Protein 3UV0 (pdb70)

Radius of gyration: 16.41 Å; Cα contacts (8 Å, |Δi|>4): 534; chains: 2; bounding box: 37×40×46 Å

GO terms:
  GO:0000775 chromosome, centromeric region (C, IDA)
  GO:0000791 euchromatin (C, IDA)
  GO:0003713 transcription coactivator activity (F, IGI)
  GO:1902275 regulation of chromatin organization (P, IMP)
  GO:0090052 regulation of pericentric heterochromatin formation (P, IMP)
  GO:0006302 double-strand break repair (P, IMP)

Secondary structure (DSSP, 8-state):
-EEEEETTSPPEE--TT--EEEESSTTSTEE---TTS-TT-EEEEEEETTEEEEEESSS-EEETTEEESEEEE-GGG-BTTEEEEEETTEEEEEEE-/---EEEEETTS--EEPPTT--EEEESSTTSSEE---TTS-TT-EEEEEEETTEEEEEESSS-EEETTEEESEEEE-GGG-BTTEEEEEETTEEEEEEE-

Foldseek 3Di:
DKWKFFPPDDIRDADAPDKFFDFCAPPGNHHDVDPQTHRRFWIWHAPDPQKIKIAGDPWWKAKQNHTDHIDIDGQVNADVQKIWMATRNTIMMMGTD/DLWKWKFFPPDPIHTADAPDKFFDFCAPPTNHHDPDPQTHRRFWIWHAPDRQKIKIAGDPWWKAKVHHTDHIDIDGPVQDDVQWIWMQTRNGTMIMGTD

Sequence (196 aa):
DVSLFFGGLPAILLKADTIYRIGRQKGLEISIADESMELAHATACCILRRGVVRLAALVGKIFVNDQEETVVDIGMENAVAGKVKLRFGNVEARLEFGMADVSLFFGGLPAILLKADTIYRIGRQKGLEISIADESMELAHATACCILRRGVVRLAALVGKIFVNDQEETVVDIGMENAVAGKVKLRFGNVEARLEFG

Structure (mmCIF, N/CA/C/O backbone):
data_3UV0
#
_entry.id   3UV0
#
_cell.length_a   99.860
_cell.length_b   99.860
_cell.length_c   38.310
_cell.angle_alpha   90.000
_cell.angle_beta   90.000
_cell.angle_gamma   120.000
#
_symmetry.space_group_name_H-M   'P 65'
#
loop_
_entity.id
_entity.type
_entity.pdbx_description
1 polymer 'Mutator 2, isoform B'
2 water water
#
loop_
_atom_site.group_PDB
_atom_site.id
_atom_site.type_symbol
_atom_site.label_atom_id
_atom_site.label_alt_id
_atom_site.label_comp_id
_atom_site.label_asym_id
_atom_site.label_entity_id
_atom_site.label_seq_id
_atom_site.pdbx_PDB_ins_code
_atom_site.Cartn_x
_atom_site.Cartn_y
_atom_site.Cartn_z
_atom_site.occupancy
_atom_site.B_iso_or_equiv
_atom_site.auth_seq_id
_atom_site.auth_comp_id
_atom_site.auth_asym_id
_atom_site.auth_atom_id
_atom_site.pdbx_PDB_model_num
ATOM 1 N N . ASP A 1 4 ? 10.725 59.251 29.496 1.00 28.46 3 ASP A N 1
ATOM 2 C CA . ASP A 1 4 ? 9.836 58.859 28.364 1.00 27.79 3 ASP A CA 1
ATOM 3 C C . ASP A 1 4 ? 10.280 57.678 27.482 1.00 26.36 3 ASP A C 1
ATOM 4 O O . ASP A 1 4 ? 9.519 56.721 27.335 1.00 26.04 3 ASP A O 1
ATOM 9 N N . VAL A 1 5 ? 11.455 57.769 26.848 1.00 23.74 4 VAL A N 1
ATOM 10 C CA . VAL A 1 5 ? 11.955 56.657 26.013 1.00 21.18 4 VAL A CA 1
ATOM 11 C C . VAL A 1 5 ? 13.385 56.287 26.496 1.00 20.06 4 VAL A C 1
ATOM 12 O O . VAL A 1 5 ? 14.266 57.154 26.562 1.00 17.62 4 VAL A O 1
ATOM 16 N N . SER A 1 6 ? 13.584 55.028 26.879 1.00 17.05 5 SER A N 1
ATOM 17 C CA . SER A 1 6 ? 14.859 54.593 27.438 1.00 16.38 5 SER A CA 1
ATOM 18 C C . SER A 1 6 ? 15.434 53.502 26.564 1.00 15.21 5 SER A C 1
ATOM 19 O O . SER A 1 6 ? 14.672 52.715 26.005 1.00 14.73 5 SER A O 1
ATOM 22 N N . LEU A 1 7 ? 16.764 53.472 26.434 1.00 13.54 6 LEU A N 1
ATOM 23 C CA . LEU A 1 7 ? 17.432 52.450 25.625 1.00 13.60 6 LEU A CA 1
ATOM 24 C C . LEU A 1 7 ? 18.419 51.697 26.514 1.00 13.21 6 LEU A C 1
ATOM 25 O O . LEU A 1 7 ? 19.267 52.319 27.165 1.00 13.96 6 LEU A O 1
ATOM 30 N N . PHE A 1 8 ? 18.317 50.367 26.526 1.00 12.28 7 PHE A N 1
ATOM 31 C CA . PHE A 1 8 ? 19.116 49.511 27.420 1.00 12.51 7 PHE A CA 1
ATOM 32 C C . PHE A 1 8 ? 20.020 48.605 26.616 1.00 12.54 7 PHE A C 1
ATOM 33 O O . PHE A 1 8 ? 19.537 47.783 25.827 1.00 12.79 7 PHE A O 1
ATOM 41 N N . PHE A 1 9 ? 21.325 48.780 26.785 1.00 11.77 8 PHE A N 1
ATOM 42 C CA . PHE A 1 9 ? 22.315 47.820 26.293 1.00 11.68 8 PHE A CA 1
ATOM 43 C C . PHE A 1 9 ? 22.879 47.090 27.493 1.00 12.39 8 PHE A C 1
ATOM 44 O O . PHE A 1 9 ? 23.014 47.679 28.578 1.00 12.75 8 PHE A O 1
ATOM 52 N N . GLY A 1 10 ? 23.223 45.816 27.321 1.00 13.41 9 GLY A N 1
ATOM 53 C CA . GLY A 1 10 ? 23.829 45.063 28.430 1.00 13.72 9 GLY A CA 1
ATOM 54 C C . GLY A 1 10 ? 25.088 45.716 28.951 1.00 13.37 9 GLY A C 1
ATOM 55 O O . GLY A 1 10 ? 25.966 46.132 28.173 1.00 13.47 9 GLY A O 1
ATOM 56 N N . GLY A 1 11 ? 25.187 45.831 30.271 1.00 13.19 10 GLY A N 1
ATOM 57 C CA . GLY A 1 11 ? 26.403 46.404 30.853 1.00 12.68 10 GLY A CA 1
ATOM 58 C C . GLY A 1 11 ? 26.448 47.931 30.961 1.00 13.18 10 GLY A C 1
ATOM 59 O O . GLY A 1 11 ? 27.440 48.474 31.463 1.00 13.14 10 GLY A O 1
ATOM 60 N N . LEU A 1 12 ? 25.427 48.629 30.443 1.00 12.12 11 LEU A N 1
ATOM 61 C CA . LEU A 1 12 ? 25.337 50.093 30.576 1.00 13.24 11 LEU A CA 1
ATOM 62 C C . LEU A 1 12 ? 24.155 50.521 31.441 1.00 13.45 11 LEU A C 1
ATOM 63 O O . LEU A 1 12 ? 23.142 49.815 31.518 1.00 14.46 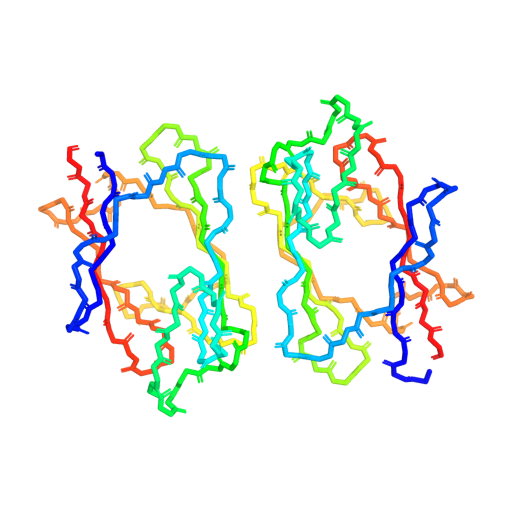11 LEU A O 1
ATOM 68 N N . PRO A 1 13 ? 24.239 51.735 32.026 1.00 13.95 12 PRO A N 1
ATOM 69 C CA . PRO A 1 13 ? 23.054 52.353 32.597 1.00 13.96 12 PRO A CA 1
ATOM 70 C C . PRO A 1 13 ? 22.049 52.554 31.472 1.00 13.22 12 PRO A C 1
ATOM 71 O O . PRO A 1 13 ? 22.454 52.616 30.297 1.00 11.58 12 PRO A O 1
ATOM 75 N N . ALA A 1 14 ? 20.770 52.621 31.819 1.00 13.41 13 ALA A N 1
ATOM 76 C CA . ALA A 1 14 ? 19.726 52.989 30.851 1.00 14.39 13 ALA A CA 1
ATOM 77 C C . ALA A 1 14 ? 20.083 54.333 30.209 1.00 14.04 13 ALA A C 1
ATOM 78 O O . ALA A 1 14 ? 20.532 55.268 30.893 1.00 13.84 13 ALA A O 1
ATOM 80 N N . ILE A 1 15 ? 19.857 54.441 28.908 1.00 14.42 14 ILE A N 1
ATOM 81 C CA . ILE A 1 15 ? 20.058 55.723 28.227 1.00 14.77 14 ILE A CA 1
ATOM 82 C C . ILE A 1 15 ? 18.696 56.414 28.117 1.00 14.70 14 ILE A C 1
ATOM 83 O O . ILE A 1 15 ? 17.760 55.901 27.499 1.00 14.63 14 ILE A O 1
ATOM 88 N N . LEU A 1 16 ? 18.577 57.574 28.752 1.00 15.32 15 LEU A N 1
ATOM 89 C CA . LEU A 1 16 ? 17.329 58.338 28.752 1.00 15.48 15 LEU A CA 1
ATOM 90 C C . LEU A 1 16 ? 17.341 59.238 27.511 1.00 15.74 15 LEU A C 1
ATOM 91 O O . LEU A 1 16 ? 18.017 60.260 27.510 1.00 16.08 15 LEU A O 1
ATOM 96 N N . LEU A 1 17 ? 16.653 58.851 26.434 1.00 14.89 16 LEU A N 1
ATOM 97 C CA . LEU A 1 17 ? 16.828 59.536 25.143 1.00 14.93 16 LEU A CA 1
ATOM 98 C C . LEU A 1 17 ? 16.278 60.954 25.227 1.00 15.67 16 LEU A C 1
ATOM 99 O O . LEU A 1 17 ? 15.146 61.142 25.659 1.00 14.57 16 LEU A O 1
ATOM 104 N N . LYS A 1 18 ? 17.065 61.946 24.831 1.00 15.29 17 LYS A N 1
ATOM 105 C CA . LYS A 1 18 ? 16.532 63.316 24.881 1.00 16.04 17 LYS A CA 1
ATOM 106 C C . LYS A 1 18 ? 16.221 63.841 23.485 1.00 15.04 17 LYS A C 1
ATOM 107 O O . LYS A 1 18 ? 16.767 63.348 22.480 1.00 13.78 17 LYS A O 1
ATOM 113 N N . ALA A 1 19 ? 15.343 64.851 23.435 1.00 14.33 18 ALA A N 1
ATOM 114 C CA . ALA A 1 19 ? 14.964 65.491 22.196 1.00 14.42 18 ALA A CA 1
ATOM 115 C C . ALA A 1 19 ? 16.153 66.229 21.555 1.00 14.76 18 ALA A C 1
ATOM 116 O O . ALA A 1 19 ? 17.116 66.631 22.252 1.00 13.21 18 ALA A O 1
ATOM 118 N N . ASP A 1 20 ? 16.058 66.383 20.227 1.00 14.47 19 ASP A N 1
ATOM 119 C CA . ASP A 1 20 ? 16.916 67.254 19.425 1.00 14.78 19 ASP A CA 1
ATOM 120 C C . ASP A 1 20 ? 18.388 66.855 19.471 1.00 13.94 19 ASP A C 1
ATOM 121 O O . ASP A 1 20 ? 19.297 67.706 19.375 1.00 13.72 19 ASP A O 1
ATOM 126 N N . THR A 1 21 ? 18.614 65.548 19.577 1.00 12.68 20 THR A N 1
ATOM 127 C CA . THR A 1 21 ? 19.946 64.992 19.799 1.00 11.86 20 THR A CA 1
ATOM 128 C C . THR A 1 21 ? 20.115 63.794 18.892 1.00 11.59 20 THR A C 1
ATOM 129 O O . THR A 1 21 ? 19.294 62.889 18.895 1.00 11.92 20 THR A O 1
ATOM 133 N N . ILE A 1 22 ? 21.203 63.770 18.155 1.00 11.20 21 I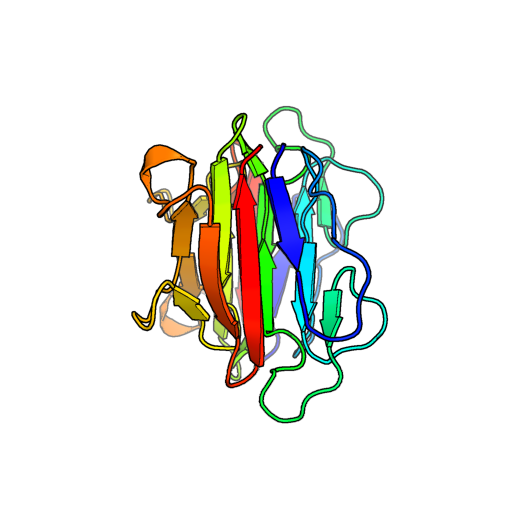LE A N 1
ATOM 134 C CA . ILE A 1 22 ? 21.481 62.627 17.310 1.00 11.36 21 ILE A CA 1
ATOM 135 C C . ILE A 1 22 ? 22.357 61.659 18.089 1.00 12.18 21 ILE A C 1
ATOM 136 O O . ILE A 1 22 ? 23.483 62.012 18.472 1.00 12.19 21 ILE A O 1
ATOM 141 N N . TYR A 1 23 ? 21.849 60.451 18.309 1.00 11.96 22 TYR A N 1
ATOM 142 C CA . TYR A 1 23 ? 22.609 59.406 19.031 1.00 13.51 22 TYR A CA 1
ATOM 143 C C . TYR A 1 23 ? 23.417 58.582 18.038 1.00 13.64 22 TYR A C 1
ATOM 144 O O . TYR A 1 23 ? 22.850 57.925 17.173 1.00 14.81 22 TYR A O 1
ATOM 153 N N . ARG A 1 24 ? 24.740 58.658 18.127 1.00 13.25 23 ARG A N 1
ATOM 154 C CA . ARG A 1 24 ? 25.581 57.839 17.261 1.00 12.04 23 ARG A CA 1
ATOM 155 C C . ARG A 1 24 ? 25.856 56.514 17.932 1.00 11.10 23 ARG A C 1
ATOM 156 O O . ARG A 1 24 ? 26.241 56.468 19.118 1.00 10.01 23 ARG A O 1
ATOM 164 N N . ILE A 1 25 ? 25.705 55.426 17.169 1.00 10.71 24 ILE A N 1
ATOM 165 C CA . ILE A 1 25 ? 25.816 54.088 17.728 1.00 9.68 24 ILE A CA 1
ATOM 166 C C . ILE A 1 25 ? 26.857 53.313 16.926 1.00 9.47 24 ILE A C 1
ATOM 167 O O . ILE A 1 25 ? 26.765 53.227 15.715 1.00 9.01 24 ILE A O 1
ATOM 172 N N . GLY A 1 26 ? 27.855 52.757 17.591 1.00 9.05 25 GLY A N 1
ATOM 173 C CA . GLY A 1 26 ? 28.894 52.010 16.858 1.00 9.78 25 GLY A CA 1
ATOM 174 C C . GLY A 1 26 ? 29.997 51.548 17.797 1.00 11.26 25 GLY A C 1
ATOM 175 O O . GLY A 1 26 ? 29.964 51.829 19.009 1.00 10.33 25 GLY A O 1
ATOM 176 N N . ARG A 1 27 ? 30.974 50.856 17.220 1.00 11.73 26 ARG A N 1
ATOM 177 C CA . ARG A 1 27 ? 32.123 50.326 17.963 1.00 13.55 26 ARG A CA 1
ATOM 178 C C . ARG A 1 27 ? 33.217 51.393 18.119 1.00 13.88 26 ARG A C 1
ATOM 179 O O . ARG A 1 27 ? 34.093 51.258 18.974 1.00 12.84 26 ARG A O 1
ATOM 187 N N . GLN A 1 28 ? 33.149 52.461 17.305 1.00 14.85 27 GLN A N 1
ATOM 188 C CA . GLN A 1 28 ? 34.055 53.616 17.444 1.00 16.13 27 GLN A CA 1
ATOM 189 C C . GLN A 1 28 ? 33.961 54.261 18.847 1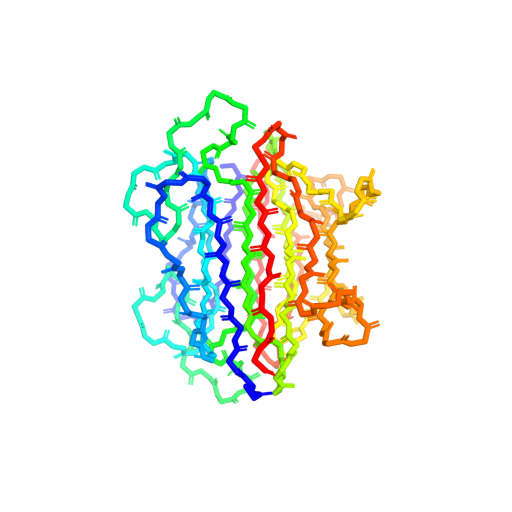.00 17.06 27 GLN A C 1
ATOM 190 O O . GLN A 1 28 ? 32.866 54.500 19.346 1.00 15.91 27 GLN A O 1
ATOM 196 N N . LYS A 1 29 ? 35.111 54.511 19.490 1.00 17.34 28 LYS A N 1
ATOM 197 C CA . LYS A 1 29 ? 35.101 55.253 20.760 1.00 18.40 28 LYS A CA 1
ATOM 198 C C . LYS A 1 29 ? 34.678 56.711 20.602 1.00 17.19 28 LYS A C 1
ATOM 199 O O . LYS A 1 29 ? 34.871 57.320 19.548 1.00 17.53 28 LYS A O 1
ATOM 205 N N . GLY A 1 30 ? 34.067 57.240 21.650 1.00 16.89 29 GLY A N 1
ATOM 206 C CA . GLY A 1 30 ? 33.727 58.656 21.723 1.00 16.62 29 GLY A CA 1
ATOM 207 C C . GLY A 1 30 ? 32.313 58.967 21.241 1.00 16.85 29 GLY A C 1
ATOM 208 O O . GLY A 1 30 ? 31.934 60.132 21.165 1.00 16.71 29 GLY A O 1
ATOM 209 N N . LEU A 1 31 ? 31.535 57.940 20.891 1.00 15.46 30 LEU A N 1
ATOM 210 C CA . LEU A 1 31 ? 30.153 58.149 20.440 1.00 15.16 30 LEU A CA 1
ATOM 211 C C . LEU A 1 31 ? 29.258 58.159 21.657 1.00 15.01 30 LEU A C 1
ATOM 212 O O . LEU A 1 31 ? 29.686 57.727 22.729 1.00 15.66 30 LEU A O 1
ATOM 217 N N . GLU A 1 32 ? 28.021 58.620 21.515 1.00 14.61 31 GLU A N 1
ATOM 218 C CA . GLU A 1 32 ? 27.080 58.567 22.655 1.00 14.83 31 GLU A CA 1
ATOM 219 C C . GLU A 1 32 ? 26.921 57.112 23.074 1.00 14.36 31 GLU A C 1
ATOM 220 O O . GLU A 1 32 ? 26.926 56.798 24.255 1.00 14.54 31 GLU A O 1
ATOM 226 N N . ILE A 1 33 ? 26.805 56.212 22.093 1.00 13.04 32 ILE A N 1
ATOM 227 C CA . ILE A 1 33 ? 26.592 54.800 22.390 1.00 12.51 32 ILE A CA 1
ATOM 228 C C . ILE A 1 33 ? 27.716 53.980 21.732 1.00 12.91 32 ILE A C 1
ATOM 229 O O . ILE A 1 33 ? 27.599 53.529 20.580 1.00 11.43 32 ILE A O 1
ATOM 234 N N . SER A 1 34 ? 28.831 53.852 22.441 1.00 14.09 33 SER A N 1
ATOM 235 C CA . SER A 1 34 ? 29.968 53.121 21.917 1.00 15.08 33 SER A CA 1
ATOM 236 C C . SER A 1 34 ? 29.901 51.759 22.565 1.00 15.56 33 SER A C 1
ATOM 237 O O . SER A 1 34 ? 29.956 51.642 23.802 1.00 16.56 33 SER A O 1
ATOM 240 N N . ILE A 1 35 ? 29.752 50.747 21.731 1.00 15.43 34 ILE A N 1
ATOM 241 C CA . ILE A 1 35 ? 29.637 49.358 22.165 1.00 15.40 34 ILE A CA 1
ATOM 242 C C . ILE A 1 35 ? 30.841 48.579 21.629 1.00 16.52 34 ILE A C 1
ATOM 243 O O . ILE A 1 35 ? 31.049 48.512 20.397 1.00 15.85 34 ILE A O 1
ATOM 248 N N . ALA A 1 36 ? 31.613 47.946 22.520 1.00 17.15 35 ALA A N 1
ATOM 249 C CA . ALA A 1 36 ? 32.883 47.299 22.088 1.00 18.93 35 ALA A CA 1
ATOM 250 C C . ALA A 1 36 ? 32.777 45.967 21.299 1.00 20.06 35 ALA A C 1
ATOM 251 O O . ALA A 1 36 ? 33.779 45.434 20.788 1.00 22.36 35 ALA A O 1
ATOM 253 N N . ASP A 1 37 ? 31.580 45.444 21.154 1.00 19.82 36 ASP A N 1
ATOM 254 C CA . ASP A 1 37 ? 31.361 44.142 20.529 1.00 19.45 36 ASP A CA 1
ATOM 255 C C . ASP A 1 37 ? 31.833 44.046 19.065 1.00 18.80 36 ASP A C 1
ATOM 256 O O . ASP A 1 37 ? 31.604 44.955 18.263 1.00 17.77 36 ASP A O 1
ATOM 261 N N . GLU A 1 38 ? 32.458 42.923 18.709 1.00 18.69 37 GLU A N 1
ATOM 262 C CA . GLU A 1 38 ? 33.009 42.768 17.372 1.00 19.05 37 GLU A CA 1
ATOM 263 C C . GLU A 1 38 ? 31.951 42.661 16.270 1.00 18.06 37 GLU A C 1
ATOM 264 O O . GLU A 1 38 ? 32.271 42.871 15.106 1.00 17.27 37 GLU A O 1
ATOM 270 N N . SER A 1 39 ? 30.705 42.351 16.622 1.00 16.32 38 SER A N 1
ATOM 271 C CA . SER A 1 39 ? 29.635 42.287 15.605 1.00 16.23 38 SER A CA 1
ATOM 272 C C . SER A 1 39 ? 29.039 43.666 15.288 1.00 16.15 38 SER A C 1
ATOM 273 O O . SER A 1 39 ? 28.085 43.775 14.521 1.00 16.32 38 SER A O 1
ATOM 276 N N . MET A 1 40 ? 29.546 44.705 15.924 1.00 15.51 39 MET A N 1
ATOM 277 C CA . MET A 1 40 ? 29.027 46.044 15.661 1.00 16.08 39 MET A CA 1
ATOM 278 C C . MET A 1 40 ? 30.002 46.807 14.795 1.00 15.30 39 MET A C 1
ATOM 279 O O . MET A 1 40 ? 31.208 46.697 15.003 1.00 16.12 39 MET A O 1
ATOM 284 N N . GLU A 1 41 ? 29.493 47.518 13.788 1.00 13.50 40 GLU A N 1
ATOM 285 C CA . GLU A 1 41 ? 30.338 48.314 12.900 1.00 12.29 40 GLU A CA 1
ATOM 286 C C . GLU A 1 41 ? 30.838 49.577 13.612 1.00 11.91 40 GLU A C 1
ATOM 287 O O . GLU A 1 41 ? 30.219 50.062 14.540 1.00 10.09 40 GLU A O 1
ATOM 293 N N . LEU A 1 42 ? 31.969 50.101 13.166 1.00 11.98 41 LEU A N 1
ATOM 294 C CA . LEU A 1 42 ? 32.477 51.376 13.708 1.00 11.53 41 LEU A CA 1
ATOM 295 C C . LEU A 1 42 ? 31.425 52.490 13.649 1.00 11.08 41 LEU A C 1
ATOM 296 O O . LEU A 1 42 ? 31.213 53.206 14.636 1.00 11.90 41 LEU A O 1
ATOM 301 N N . ALA A 1 43 ? 30.791 52.636 12.489 1.00 10.15 42 ALA A N 1
ATOM 302 C CA . ALA A 1 43 ? 29.643 53.548 12.313 1.00 9.79 42 ALA A CA 1
ATOM 303 C C . ALA A 1 43 ? 28.383 52.749 11.998 1.00 10.05 42 ALA A C 1
ATOM 304 O O . ALA A 1 43 ? 27.980 52.618 10.844 1.00 10.41 42 ALA A O 1
ATOM 306 N N . HIS A 1 44 ? 27.717 52.26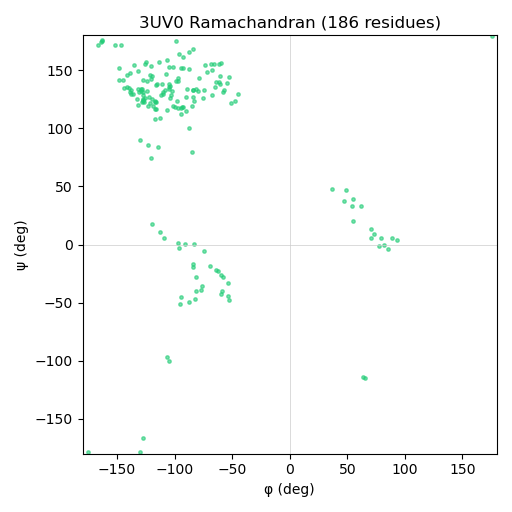1 13.034 1.00 8.97 43 HIS A N 1
ATOM 307 C CA . HIS A 1 44 ? 26.714 51.231 12.825 1.00 8.48 43 HIS A CA 1
ATOM 308 C C . HIS A 1 44 ? 25.342 51.828 12.523 1.00 7.53 43 HIS A C 1
ATOM 309 O O . HIS A 1 44 ? 24.681 51.439 11.561 1.00 7.24 43 HIS A O 1
ATOM 316 N N . ALA A 1 45 ? 24.927 52.771 13.346 1.00 8.55 44 ALA A N 1
ATOM 317 C CA . ALA A 1 45 ? 23.568 53.287 13.260 1.00 8.52 44 ALA A CA 1
ATOM 318 C C . ALA A 1 45 ? 23.412 54.617 13.987 1.00 9.92 44 ALA A C 1
ATOM 319 O O . ALA A 1 45 ? 24.323 55.100 14.664 1.00 9.35 44 ALA A O 1
ATOM 321 N N . THR A 1 46 ? 22.225 55.202 13.858 1.00 10.65 45 THR A N 1
ATOM 322 C CA . THR A 1 46 ? 21.915 56.472 14.517 1.00 12.95 45 THR A CA 1
ATOM 323 C C . THR A 1 46 ? 20.481 56.429 15.021 1.00 13.40 45 THR A C 1
ATOM 324 O O . THR A 1 46 ? 19.638 55.739 14.435 1.00 12.41 45 THR A O 1
ATOM 328 N N . ALA A 1 47 ? 20.218 57.071 16.162 1.00 13.41 46 ALA A N 1
ATOM 329 C CA . ALA A 1 47 ? 18.848 57.146 16.691 1.00 13.54 46 ALA A CA 1
ATOM 330 C C . ALA A 1 47 ? 18.533 58.609 17.035 1.00 13.81 46 ALA A C 1
ATOM 331 O O . ALA A 1 47 ? 19.442 59.406 17.329 1.00 14.72 46 ALA A O 1
ATOM 333 N N A CYS A 1 48 ? 17.240 58.912 17.053 0.50 13.45 47 CYS A N 1
ATOM 334 N N B CYS A 1 48 ? 17.258 58.993 16.966 0.50 12.88 47 CYS A N 1
ATOM 335 C CA A CYS A 1 48 ? 16.789 60.241 17.321 0.50 13.37 47 CYS A CA 1
ATOM 336 C CA B CYS A 1 48 ? 16.857 60.326 17.403 0.50 12.42 47 CYS A CA 1
ATOM 337 C C A CYS A 1 48 ? 15.389 60.165 17.885 0.50 12.72 47 CYS A C 1
ATOM 338 C C B CYS A 1 48 ? 15.381 60.324 17.687 0.50 12.03 47 CYS A C 1
ATOM 339 O O A CYS A 1 48 ? 14.703 59.175 17.692 0.50 12.72 47 CYS A O 1
ATOM 340 O O B CYS A 1 48 ? 14.625 59.584 17.051 0.50 11.39 47 CYS A O 1
ATOM 345 N N . ILE A 1 49 ? 14.973 61.205 18.595 1.00 12.42 48 ILE A N 1
ATOM 346 C CA . ILE A 1 49 ? 13.564 61.378 18.912 1.00 12.85 48 ILE A CA 1
ATOM 347 C C . ILE A 1 49 ? 12.993 62.170 17.734 1.00 14.46 48 ILE A C 1
ATOM 348 O O . ILE A 1 49 ? 13.421 63.308 17.468 1.00 14.62 48 ILE A O 1
ATOM 353 N N . LEU A 1 50 ? 12.057 61.568 17.010 1.00 14.25 49 LEU A N 1
ATOM 354 C CA . LEU A 1 50 ? 11.483 62.190 15.789 1.00 17.18 49 LEU A CA 1
ATOM 355 C C . LEU A 1 50 ? 10.470 63.272 16.170 1.00 18.23 49 LEU A C 1
ATOM 356 O O . LEU A 1 50 ? 10.395 64.330 15.534 1.00 19.47 49 LEU A O 1
ATOM 361 N N . ARG A 1 51 ? 9.697 62.970 17.216 1.00 19.58 50 ARG A N 1
ATOM 362 C CA . ARG A 1 51 ? 8.664 63.833 17.814 1.00 20.53 50 ARG A CA 1
ATOM 363 C C . ARG A 1 51 ? 8.309 63.201 19.164 1.00 20.87 50 ARG A C 1
ATOM 364 O O . ARG A 1 51 ? 8.758 62.091 19.475 1.00 19.75 50 ARG A O 1
ATOM 372 N N . ARG A 1 52 ? 7.514 63.880 19.982 1.00 20.98 51 ARG A N 1
ATOM 373 C CA . ARG A 1 52 ? 7.219 63.373 21.317 1.00 21.52 51 ARG A CA 1
ATOM 374 C C . ARG A 1 52 ? 6.823 61.884 21.337 1.00 20.69 51 ARG A C 1
ATOM 375 O O . ARG A 1 52 ? 5.898 61.469 20.641 1.00 21.08 51 ARG A O 1
ATOM 383 N N . GLY A 1 53 ? 7.566 61.099 22.112 1.00 19.85 52 GLY A N 1
ATOM 384 C CA . GLY A 1 53 ? 7.317 59.654 22.292 1.00 18.49 52 GLY A CA 1
ATOM 385 C C . GLY A 1 53 ? 7.614 58.742 21.099 1.00 17.04 52 GLY A C 1
ATOM 386 O O . GLY A 1 53 ? 7.204 57.578 21.101 1.00 17.51 52 GLY A O 1
ATOM 387 N N . VAL A 1 54 ? 8.325 59.247 20.089 1.00 14.97 53 VAL A N 1
ATOM 388 C CA . VAL A 1 54 ? 8.594 58.463 18.872 1.00 13.88 53 VAL A CA 1
ATOM 389 C C . VAL A 1 54 ? 10.095 58.485 18.579 1.00 13.37 53 VAL A C 1
ATOM 390 O O . VAL A 1 54 ? 10.683 59.566 18.454 1.00 12.77 53 VAL A O 1
ATOM 394 N N . VAL A 1 55 ? 10.709 57.307 18.505 1.00 12.24 54 VAL A N 1
ATOM 395 C CA . VAL A 1 55 ? 12.141 57.221 18.179 1.00 11.86 54 VAL A CA 1
ATOM 396 C C . VAL A 1 55 ? 12.322 56.752 16.726 1.00 11.69 54 VAL A C 1
ATOM 397 O O . VAL A 1 55 ? 11.585 55.860 16.254 1.00 11.13 54 VAL A O 1
ATOM 401 N N . ARG A 1 56 ? 13.228 57.411 16.002 1.00 10.17 55 ARG A N 1
ATOM 402 C CA . ARG A 1 56 ? 13.620 56.943 14.678 1.00 10.44 55 ARG A CA 1
ATOM 403 C C . ARG A 1 56 ? 14.969 56.264 14.813 1.00 9.99 55 ARG A C 1
ATOM 404 O O . ARG A 1 56 ? 15.869 56.830 15.408 1.00 9.84 55 ARG A O 1
ATOM 412 N N . LEU A 1 57 ? 15.103 55.068 14.240 1.00 11.09 56 LEU A N 1
ATOM 413 C CA . LEU A 1 57 ? 16.397 54.425 14.151 1.00 10.93 56 LEU A CA 1
ATOM 414 C C . LEU A 1 57 ? 16.739 54.317 12.660 1.00 10.73 56 LEU A C 1
ATOM 415 O O . LEU A 1 57 ? 15.879 53.968 11.841 1.00 11.17 56 LEU A O 1
ATOM 420 N N . ALA A 1 58 ? 17.993 54.583 12.312 1.00 9.84 57 ALA A N 1
ATOM 421 C CA . ALA A 1 58 ? 18.434 54.410 10.931 1.00 10.91 57 ALA A CA 1
ATOM 422 C C . ALA A 1 58 ? 19.727 53.599 10.898 1.00 11.37 57 ALA A C 1
ATOM 423 O O . ALA A 1 58 ? 20.687 53.911 11.621 1.00 11.66 57 ALA A O 1
ATOM 425 N N . ALA A 1 59 ? 19.755 52.591 10.038 1.00 10.55 58 ALA A N 1
ATOM 426 C CA . ALA A 1 59 ? 20.933 51.743 9.906 1.00 10.96 58 ALA A CA 1
ATOM 427 C C . ALA A 1 59 ? 21.915 52.485 9.012 1.00 11.62 58 ALA A C 1
ATOM 428 O O . ALA A 1 59 ? 21.521 53.038 7.985 1.00 11.69 58 ALA A O 1
ATOM 430 N N . LEU A 1 60 ? 23.185 52.524 9.415 1.00 11.16 59 LEU A N 1
ATOM 431 C CA . LEU A 1 60 ? 24.189 53.123 8.554 1.00 12.22 59 LEU A CA 1
ATOM 432 C C . LEU A 1 60 ? 25.026 52.024 7.920 1.00 11.98 59 LEU A C 1
ATOM 433 O O . LEU A 1 60 ? 24.574 51.372 6.976 1.00 11.96 59 LEU A O 1
ATOM 438 N N . VAL A 1 61 ? 26.214 51.761 8.458 1.00 12.10 60 VAL A N 1
ATOM 439 C CA . VAL A 1 61 ? 27.030 50.681 7.894 1.00 11.62 60 VAL A CA 1
ATOM 440 C C . VAL A 1 61 ? 26.550 49.329 8.438 1.00 11.79 60 VAL A C 1
ATOM 441 O O . VAL A 1 61 ? 26.700 48.306 7.780 1.00 10.73 60 VAL A O 1
ATOM 445 N N . GLY A 1 62 ? 25.980 49.333 9.643 1.00 11.85 61 GLY A N 1
ATOM 446 C CA . GLY A 1 62 ? 25.586 48.087 10.317 1.00 12.52 61 GLY A CA 1
ATOM 447 C C . GLY A 1 62 ? 24.114 47.762 10.085 1.00 13.72 61 GLY A C 1
ATOM 448 O O . GLY A 1 62 ? 23.359 48.628 9.671 1.00 14.47 61 GLY A O 1
ATOM 449 N N . LYS A 1 63 ? 23.698 46.522 10.344 1.00 13.62 62 LYS A N 1
ATOM 450 C CA . LYS A 1 63 ? 22.274 46.140 10.175 1.00 14.17 62 LYS A CA 1
ATOM 451 C C . LYS A 1 63 ? 21.513 46.270 11.499 1.00 13.61 62 LYS A C 1
ATOM 452 O O . LYS A 1 63 ? 22.105 46.136 12.585 1.00 13.64 62 LYS A O 1
ATOM 458 N N . ILE A 1 64 ? 20.215 46.530 11.404 1.00 12.45 63 ILE A N 1
ATOM 459 C CA . ILE A 1 64 ? 19.353 46.664 12.587 1.00 12.53 63 ILE A CA 1
ATOM 460 C C . ILE A 1 64 ? 18.150 45.754 12.458 1.00 11.39 63 ILE A C 1
ATOM 461 O O . ILE A 1 64 ? 17.575 45.610 11.365 1.00 11.04 63 ILE A O 1
ATOM 466 N N . PHE A 1 65 ? 17.755 45.168 13.582 1.00 10.92 64 PHE A N 1
ATOM 467 C CA . PHE A 1 65 ? 16.598 44.275 13.620 1.00 11.34 64 PHE A CA 1
ATOM 468 C C . PHE A 1 65 ? 15.690 44.731 14.747 1.00 11.63 64 PHE A C 1
ATOM 469 O O . PHE A 1 65 ? 16.155 45.030 15.873 1.00 11.95 64 PHE A O 1
ATOM 477 N N . VAL A 1 66 ? 14.399 44.814 14.442 1.00 11.14 65 VAL A N 1
ATOM 478 C CA . VAL A 1 66 ? 13.409 45.229 15.428 1.00 12.30 65 VAL A CA 1
ATOM 479 C C . VAL A 1 66 ? 12.504 44.011 15.609 1.00 13.24 65 VAL A C 1
ATOM 480 O O . VAL A 1 66 ? 11.862 43.546 14.642 1.00 12.85 65 VAL A O 1
ATOM 484 N N . ASN A 1 67 ? 12.499 43.457 16.818 1.00 13.71 66 ASN A N 1
ATOM 485 C CA . ASN A 1 67 ? 11.749 42.204 17.064 1.00 15.43 66 ASN A CA 1
ATOM 486 C C . ASN A 1 67 ? 12.082 41.157 15.986 1.00 15.67 66 ASN A C 1
ATOM 487 O O . ASN A 1 67 ? 11.182 40.543 15.386 1.00 15.81 66 ASN A O 1
ATOM 492 N N . ASP A 1 68 ? 13.388 41.008 15.719 1.00 15.93 67 ASP A N 1
ATOM 493 C CA . ASP A 1 68 ? 13.949 40.042 14.770 1.00 18.12 67 ASP A CA 1
ATOM 494 C C . ASP A 1 68 ? 13.687 40.316 13.273 1.00 17.80 67 ASP A C 1
ATOM 495 O O . ASP A 1 68 ? 14.086 39.517 12.416 1.00 18.73 67 ASP A O 1
ATOM 500 N N . GLN A 1 69 ? 13.087 41.455 12.951 1.00 17.08 68 GLN A N 1
ATOM 501 C CA . GLN A 1 69 ? 12.893 41.868 11.554 1.00 17.11 68 GLN A CA 1
ATOM 502 C C . GLN A 1 69 ? 13.886 42.973 11.163 1.00 16.03 68 GLN A C 1
ATOM 503 O O . GLN A 1 69 ? 13.979 44.032 11.805 1.00 14.00 68 GLN A O 1
ATOM 509 N N . GLU A 1 70 ? 14.606 42.731 10.081 1.00 15.53 69 GLU A N 1
ATOM 510 C CA . GLU A 1 70 ? 15.551 43.742 9.586 1.00 16.11 69 GLU A CA 1
ATOM 511 C C . GLU A 1 70 ? 14.835 44.999 9.131 1.00 15.67 69 GLU A C 1
ATOM 512 O O . GLU A 1 70 ? 13.759 44.944 8.549 1.00 14.80 69 GLU A O 1
ATOM 518 N N . GLU A 1 71 ? 15.419 46.146 9.453 1.00 15.55 70 GLU A N 1
ATOM 519 C CA . GLU A 1 71 ? 14.884 47.430 9.051 1.00 16.42 70 GLU A CA 1
ATOM 520 C C . GLU A 1 71 ? 16.051 48.322 8.609 1.00 16.48 70 GLU A C 1
ATOM 521 O O . GLU A 1 71 ? 17.138 48.263 9.184 1.00 16.43 70 GLU A O 1
ATOM 527 N N . THR A 1 72 ? 15.799 49.199 7.653 1.00 15.50 71 THR A N 1
ATOM 528 C CA . THR A 1 72 ? 16.787 50.216 7.287 1.00 16.42 71 THR A CA 1
ATOM 529 C C . THR A 1 72 ? 16.506 51.505 8.034 1.00 15.44 71 THR A C 1
ATOM 530 O O . THR A 1 72 ? 17.407 52.107 8.590 1.00 15.29 71 THR A O 1
ATOM 534 N N . VAL A 1 73 ? 15.239 51.906 8.070 1.00 15.25 72 VAL A N 1
ATOM 535 C CA . VAL A 1 73 ? 14.807 53.058 8.879 1.00 14.73 72 VAL A CA 1
ATOM 536 C C . VAL A 1 73 ? 13.427 52.767 9.450 1.00 14.96 72 VAL A C 1
ATOM 537 O O . VAL A 1 73 ? 12.535 52.249 8.751 1.00 14.51 72 VAL A O 1
ATOM 541 N N . VAL A 1 74 ? 13.243 53.056 10.730 1.00 12.87 73 VAL A N 1
ATOM 542 C CA . VAL A 1 74 ? 11.995 52.678 11.378 1.00 13.00 73 VAL A CA 1
ATOM 543 C C . VAL A 1 74 ? 11.644 53.694 12.465 1.00 12.47 73 VAL A C 1
ATOM 544 O O . VAL A 1 74 ? 12.527 54.166 13.184 1.00 12.55 73 VAL A O 1
ATOM 548 N N . ASP A 1 75 ? 10.353 54.002 12.597 1.00 12.29 74 ASP A N 1
ATOM 549 C CA . ASP A 1 75 ? 9.880 54.911 13.630 1.00 12.85 74 ASP A CA 1
ATOM 550 C C . ASP A 1 75 ? 9.080 54.080 14.605 1.00 13.04 74 ASP A C 1
ATOM 551 O O . ASP A 1 75 ? 8.191 53.312 14.200 1.00 12.47 74 ASP A O 1
ATOM 556 N N . ILE A 1 76 ? 9.412 54.218 15.885 1.00 11.96 75 ILE A N 1
ATOM 557 C CA . ILE A 1 76 ? 8.862 53.345 16.937 1.00 12.41 75 ILE A CA 1
ATOM 558 C C . ILE A 1 76 ? 8.269 54.205 18.047 1.00 11.97 75 ILE A C 1
ATOM 559 O O . ILE A 1 76 ? 8.954 55.054 18.615 1.00 10.24 75 ILE A O 1
ATOM 564 N N . GLY A 1 77 ? 6.993 53.959 18.367 1.00 12.11 76 GLY A N 1
ATOM 565 C CA . GLY A 1 77 ? 6.337 54.621 19.509 1.00 12.36 76 GLY A CA 1
ATOM 566 C C . GLY A 1 77 ? 5.665 53.562 20.368 1.00 13.80 76 GLY A C 1
ATOM 567 O O . GLY A 1 77 ? 5.759 52.366 20.061 1.00 13.22 76 GLY A O 1
ATOM 568 N N . MET A 1 78 ? 4.989 53.989 21.439 1.00 14.95 77 MET A N 1
ATOM 569 C CA . MET A 1 78 ? 4.333 53.047 22.376 1.00 16.68 77 MET A CA 1
ATOM 570 C C . MET A 1 78 ? 3.391 52.063 21.682 1.00 17.51 77 MET A C 1
ATOM 571 O O . MET A 1 78 ? 3.290 50.905 22.093 1.00 16.82 77 MET A O 1
ATOM 576 N N . GLU A 1 79 ? 2.748 52.517 20.609 1.00 18.56 78 GLU A N 1
ATOM 577 C CA . GLU A 1 79 ? 1.783 51.711 19.874 1.00 20.47 78 GLU A CA 1
ATOM 578 C C . GLU A 1 79 ? 2.441 50.498 19.237 1.00 20.13 78 GLU A C 1
ATOM 579 O O . GLU A 1 79 ? 1.755 49.527 18.914 1.00 20.14 78 GLU A O 1
ATOM 585 N N . ASN A 1 80 ? 3.766 50.567 19.041 1.00 18.88 79 ASN A N 1
ATOM 586 C CA . ASN A 1 80 ? 4.528 49.514 18.386 1.00 18.61 79 ASN A CA 1
ATOM 587 C C . ASN A 1 80 ? 5.170 48.575 19.380 1.00 18.17 79 ASN A C 1
ATOM 588 O O . ASN A 1 80 ? 5.825 47.588 19.002 1.00 17.67 79 ASN A O 1
ATOM 593 N N . ALA A 1 81 ? 4.990 48.880 20.658 1.00 16.59 80 ALA A N 1
ATOM 594 C CA . ALA A 1 81 ? 5.649 48.135 21.709 1.00 16.69 80 ALA A CA 1
ATOM 595 C C . ALA A 1 81 ? 4.738 47.010 22.200 1.00 17.20 80 ALA A C 1
ATOM 596 O O . ALA A 1 81 ? 3.527 46.996 21.927 1.00 17.26 80 ALA A O 1
ATOM 598 N N . VAL A 1 82 ? 5.343 46.042 22.867 1.00 17.05 81 VAL A N 1
ATOM 599 C CA . VAL A 1 82 ? 4.633 44.993 23.573 1.00 17.19 81 VAL A CA 1
ATOM 600 C C . VAL A 1 82 ? 4.994 45.142 25.048 1.00 17.77 81 VAL A C 1
ATOM 601 O O . VAL A 1 82 ? 6.180 45.122 25.423 1.00 16.63 81 VAL A O 1
ATOM 605 N N . ALA A 1 83 ? 3.966 45.307 25.881 1.00 18.53 82 ALA A N 1
ATOM 606 C CA . ALA A 1 83 ? 4.124 45.629 27.303 1.00 19.24 82 ALA A CA 1
ATOM 607 C C . ALA A 1 83 ? 5.117 46.772 27.524 1.00 18.53 82 ALA A C 1
ATOM 608 O O . ALA A 1 83 ? 5.903 46.732 28.469 1.00 20.11 82 ALA A O 1
ATOM 610 N N . GLY A 1 84 ? 5.089 47.756 26.629 1.00 17.44 83 GLY A N 1
ATOM 611 C CA . GLY A 1 84 ? 5.960 48.955 26.700 1.00 16.91 83 GLY A CA 1
ATOM 612 C C . GLY A 1 84 ? 7.399 48.783 26.224 1.00 16.55 83 GLY A C 1
ATOM 613 O O . GLY A 1 84 ? 8.198 49.705 26.353 1.00 16.74 83 GLY A O 1
ATOM 614 N N . LYS A 1 85 ? 7.727 47.612 25.670 1.00 15.44 84 LYS A N 1
ATOM 615 C CA . LYS A 1 85 ? 9.090 47.289 25.252 1.00 14.65 84 LYS A CA 1
ATOM 616 C C . LYS A 1 85 ? 9.212 46.847 23.797 1.00 14.00 84 LYS A C 1
ATOM 617 O O . LYS A 1 85 ? 8.268 46.282 23.208 1.00 12.37 84 LYS A O 1
ATOM 623 N N . VAL A 1 86 ? 10.412 47.050 23.247 1.00 12.60 85 VAL A N 1
ATOM 624 C CA . VAL A 1 86 ? 10.733 46.652 21.883 1.00 12.93 85 VAL A CA 1
ATOM 625 C C . VAL A 1 86 ? 12.133 46.041 21.902 1.00 12.87 85 VAL A C 1
ATOM 626 O O . VAL A 1 86 ? 13.057 46.626 22.491 1.00 13.20 85 VAL A O 1
ATOM 630 N N . LYS A 1 87 ? 12.298 44.848 21.326 1.00 12.30 86 LYS A N 1
ATOM 631 C CA . LYS A 1 87 ? 13.630 44.234 21.209 1.00 13.13 86 LYS A CA 1
ATOM 632 C C . LYS A 1 87 ? 14.332 44.780 19.978 1.00 12.38 86 LYS A C 1
ATOM 633 O O . LYS A 1 87 ? 13.748 44.849 18.893 1.00 12.92 86 LYS A O 1
ATOM 639 N N . LEU A 1 88 ? 15.580 45.173 20.163 1.00 11.53 87 LEU A N 1
ATOM 640 C CA . LEU A 1 88 ? 16.410 45.661 19.077 1.00 11.58 87 LEU A CA 1
ATOM 641 C C . LEU A 1 88 ? 17.633 44.770 18.982 1.00 10.55 87 LEU A C 1
ATOM 642 O O . LEU A 1 88 ? 18.043 44.144 19.989 1.00 10.90 87 LEU A O 1
ATOM 647 N N . ARG A 1 89 ? 18.204 44.692 17.783 1.00 8.84 88 ARG A N 1
ATOM 648 C CA . ARG A 1 89 ? 19.514 44.087 17.632 1.00 8.53 88 ARG A CA 1
ATOM 649 C C . ARG A 1 89 ? 20.354 44.893 16.653 1.00 8.92 88 ARG A C 1
ATOM 650 O O . ARG A 1 89 ? 19.896 45.224 15.554 1.00 9.80 88 ARG A O 1
ATOM 658 N N . PHE A 1 90 ? 21.583 45.202 17.054 1.00 8.92 89 PHE A N 1
ATOM 659 C CA . PHE A 1 90 ? 22.544 45.905 16.204 1.00 9.99 89 PHE A CA 1
ATOM 660 C C . PHE A 1 90 ? 23.664 44.927 15.883 1.00 9.77 89 PHE A C 1
ATOM 661 O O . PHE A 1 90 ? 24.446 44.569 16.764 1.00 11.06 89 PHE A O 1
ATOM 669 N N . GLY A 1 91 ? 23.742 44.467 14.645 1.00 10.37 90 GLY A N 1
ATOM 670 C CA . GLY A 1 91 ? 24.662 43.366 14.332 1.00 10.10 90 GLY A CA 1
ATOM 671 C C . GLY A 1 91 ? 24.143 42.141 15.082 1.00 11.01 90 GLY A C 1
ATOM 672 O O . GLY A 1 91 ? 23.033 41.669 14.816 1.00 10.28 90 GLY A O 1
ATOM 673 N N . ASN A 1 92 ? 24.941 41.672 16.038 1.00 11.12 91 ASN A N 1
ATOM 674 C CA . ASN A 1 92 ? 24.545 40.580 16.932 1.00 12.15 91 ASN A CA 1
ATOM 675 C C . ASN A 1 92 ? 24.371 41.019 18.389 1.00 12.83 91 ASN A C 1
ATOM 676 O O . ASN A 1 92 ? 24.162 40.181 19.276 1.00 13.91 91 ASN A O 1
ATOM 681 N N . VAL A 1 93 ? 24.384 42.334 18.617 1.00 11.84 92 VAL A N 1
ATOM 682 C CA . VAL A 1 93 ? 24.197 42.906 19.971 1.00 12.65 92 VAL A CA 1
ATOM 683 C C . VAL A 1 93 ? 22.745 43.260 20.242 1.00 11.95 92 VAL A C 1
ATOM 684 O O . VAL A 1 93 ? 22.159 44.116 19.561 1.00 10.64 92 VAL A O 1
ATOM 688 N N . GLU A 1 94 ? 22.151 42.625 21.250 1.00 11.62 93 GLU A N 1
ATOM 689 C CA . GLU A 1 94 ? 20.756 42.951 21.563 1.00 13.09 93 GLU A CA 1
ATOM 690 C C . GLU A 1 94 ? 20.609 44.126 22.520 1.00 12.37 93 GLU A C 1
ATOM 691 O O . GLU A 1 94 ? 21.478 44.376 23.354 1.00 12.57 93 GLU A O 1
ATOM 697 N N . ALA A 1 95 ? 19.497 44.848 22.389 1.00 11.65 94 ALA A N 1
ATOM 698 C CA . ALA A 1 95 ? 19.198 46.000 23.228 1.00 10.28 94 ALA A CA 1
ATOM 699 C C . ALA A 1 95 ? 17.684 46.033 23.403 1.00 11.10 94 ALA A C 1
ATOM 700 O O . ALA A 1 95 ? 16.969 45.278 22.758 1.00 10.37 94 ALA A O 1
ATOM 702 N N . ARG A 1 96 ? 17.194 46.916 24.277 1.00 11.57 95 ARG A N 1
ATOM 703 C CA . ARG A 1 96 ? 15.754 47.017 24.534 1.00 12.50 95 ARG A CA 1
ATOM 704 C C . ARG A 1 96 ? 15.387 48.497 24.618 1.00 11.42 95 ARG A C 1
ATOM 705 O O . ARG A 1 96 ? 16.055 49.256 25.305 1.00 11.50 95 ARG A O 1
ATOM 713 N N . LEU A 1 97 ? 14.328 48.890 23.936 1.00 11.58 96 LEU A N 1
ATOM 714 C CA . LEU A 1 97 ? 13.689 50.192 24.156 1.00 13.38 96 LEU A CA 1
ATOM 715 C C . LEU A 1 97 ? 12.503 50.012 25.078 1.00 13.99 96 LEU A C 1
ATOM 716 O O . LEU A 1 97 ? 11.721 49.043 24.917 1.00 13.96 96 LEU A O 1
ATOM 721 N N . GLU A 1 98 ? 12.318 50.969 25.982 1.00 14.36 97 GLU A N 1
ATOM 722 C CA . GLU A 1 98 ? 11.172 50.980 26.905 1.00 15.05 97 GLU A CA 1
ATOM 723 C C . GLU A 1 98 ? 10.524 52.348 26.805 1.00 15.40 97 GLU A C 1
ATOM 724 O O . GLU A 1 98 ? 11.238 53.379 26.847 1.00 15.44 97 GLU A O 1
ATOM 730 N N . PHE A 1 99 ? 9.192 52.359 26.690 1.00 14.36 98 PHE A N 1
ATOM 731 C CA . PHE A 1 99 ? 8.412 53.593 26.598 1.00 15.88 98 PHE A CA 1
ATOM 732 C C . PHE A 1 99 ? 7.721 53.835 27.935 1.00 17.94 98 PHE A C 1
ATOM 733 O O . PHE A 1 99 ? 7.147 52.901 28.489 1.00 17.26 98 PHE A O 1
ATOM 741 N N . GLY A 1 100 ? 7.781 55.062 28.463 1.00 19.54 99 GLY A N 1
ATOM 742 C CA . GLY A 1 100 ? 7.207 55.324 29.799 1.00 22.16 99 GLY A CA 1
ATOM 743 C C . GLY A 1 100 ? 5.812 55.910 29.655 1.00 23.89 99 GLY A C 1
ATOM 744 O O . GLY A 1 100 ? 5.329 56.121 28.513 1.00 25.81 99 GLY A O 1
ATOM 745 N N . MET B 1 2 ? 38.342 60.514 -6.028 1.00 40.99 1 MET B N 1
ATOM 746 C CA . MET B 1 2 ? 38.504 59.119 -6.509 1.00 41.21 1 MET B CA 1
ATOM 747 C C . MET B 1 2 ? 37.491 58.282 -5.758 1.00 40.14 1 MET B C 1
ATOM 748 O O . MET B 1 2 ? 36.551 57.742 -6.342 1.00 41.05 1 MET B O 1
ATOM 753 N N . ALA B 1 3 ? 37.719 58.179 -4.450 1.00 38.08 2 ALA B N 1
ATOM 754 C CA . ALA B 1 3 ? 36.723 57.789 -3.485 1.00 35.30 2 ALA B CA 1
ATOM 755 C C . ALA B 1 3 ? 36.609 58.971 -2.517 1.00 33.02 2 ALA B C 1
ATOM 756 O O . ALA B 1 3 ? 36.111 58.825 -1.394 1.00 33.05 2 ALA B O 1
ATOM 758 N N . ASP B 1 4 ? 37.097 60.134 -2.952 1.00 29.24 3 ASP B N 1
ATOM 759 C CA . ASP B 1 4 ? 36.914 61.375 -2.210 1.00 27.70 3 ASP B CA 1
ATOM 760 C C . ASP B 1 4 ? 35.472 61.828 -2.422 1.00 24.75 3 ASP B C 1
ATOM 761 O O . ASP B 1 4 ? 35.018 61.976 -3.560 1.00 23.64 3 ASP B O 1
ATOM 766 N N . VAL B 1 5 ? 34.769 62.054 -1.324 1.00 22.02 4 VAL B N 1
ATOM 767 C CA . VAL B 1 5 ? 33.400 62.569 -1.366 1.00 19.88 4 VAL B CA 1
ATOM 768 C C . VAL B 1 5 ? 33.368 63.791 -0.441 1.00 18.81 4 VAL B C 1
ATOM 769 O O . VAL B 1 5 ? 33.728 63.690 0.748 1.00 17.21 4 VAL B O 1
ATOM 773 N N . SER B 1 6 ? 32.952 64.934 -0.975 1.00 17.31 5 SER B N 1
ATOM 774 C CA . SER B 1 6 ? 32.853 66.155 -0.172 1.00 17.85 5 SER B CA 1
ATOM 775 C C . SER B 1 6 ? 31.443 66.728 -0.166 1.00 17.57 5 SER B C 1
ATOM 776 O O . SER B 1 6 ? 30.726 66.640 -1.172 1.00 16.81 5 SER B O 1
ATOM 779 N N . LEU B 1 7 ? 31.069 67.314 0.968 1.00 17.33 6 LEU B N 1
ATOM 780 C CA . LEU B 1 7 ? 29.793 67.977 1.117 1.00 17.89 6 LEU B CA 1
ATOM 781 C C . LEU B 1 7 ? 30.052 69.475 1.179 1.00 18.36 6 LEU B C 1
ATOM 782 O O . LEU B 1 7 ? 30.950 69.925 1.915 1.00 15.71 6 LEU B O 1
ATOM 787 N N . PHE B 1 8 ? 29.272 70.239 0.413 1.00 18.79 7 PHE B N 1
ATOM 788 C CA . PHE B 1 8 ? 29.421 71.690 0.318 1.00 21.14 7 PHE B CA 1
ATOM 789 C C . PHE B 1 8 ? 28.125 72.366 0.777 1.00 22.53 7 PHE B C 1
ATOM 790 O O . PHE B 1 8 ? 27.058 72.072 0.255 1.00 21.34 7 PHE B O 1
ATOM 798 N N . PHE B 1 9 ? 28.233 73.272 1.743 1.00 24.64 8 PHE B N 1
ATOM 799 C CA . PHE B 1 9 ? 27.139 74.194 2.096 1.00 27.13 8 PHE B CA 1
ATOM 800 C C . PHE B 1 9 ? 27.683 75.595 1.771 1.00 29.31 8 PHE B C 1
ATOM 801 O O . PHE B 1 9 ? 28.856 75.875 2.039 1.00 29.99 8 PHE B O 1
ATOM 809 N N . GLY B 1 10 ? 26.863 76.454 1.164 1.00 32.21 9 GLY B N 1
ATOM 810 C CA . GLY B 1 10 ? 27.341 77.730 0.566 1.00 34.34 9 GLY B CA 1
ATOM 811 C C . GLY B 1 10 ? 28.314 78.531 1.421 1.00 36.32 9 GLY B C 1
ATOM 812 O O . GLY B 1 10 ? 28.052 78.766 2.610 1.00 37.33 9 GLY B O 1
ATOM 813 N N . GLY B 1 11 ? 29.449 78.933 0.837 1.00 37.45 10 GLY B N 1
ATOM 814 C CA . GLY B 1 11 ? 30.446 79.746 1.553 1.00 38.62 10 GLY B CA 1
ATOM 815 C C . GLY B 1 11 ? 30.957 79.165 2.874 1.00 39.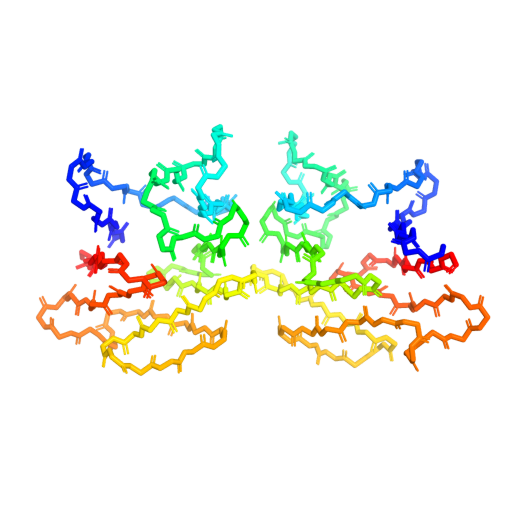13 10 GLY B C 1
ATOM 816 O O . GLY B 1 11 ? 31.457 79.892 3.755 1.00 39.84 10 GLY B O 1
ATOM 817 N N . LEU B 1 12 ? 30.798 77.856 3.027 1.00 38.66 11 LEU B N 1
ATOM 818 C CA . LEU B 1 12 ? 31.440 77.121 4.095 1.00 37.83 11 LEU B CA 1
ATOM 819 C C . LEU B 1 12 ? 32.565 76.373 3.386 1.00 36.59 11 LEU B C 1
ATOM 820 O O . LEU B 1 12 ? 32.452 76.090 2.184 1.00 36.73 11 LEU B O 1
ATOM 825 N N . PRO B 1 13 ? 33.662 76.065 4.107 1.00 35.66 12 PRO B N 1
ATOM 826 C CA . PRO B 1 13 ? 34.673 75.178 3.507 1.00 34.14 12 PRO B CA 1
ATOM 827 C C . PRO B 1 13 ? 34.050 73.797 3.182 1.00 32.25 12 PRO B C 1
ATOM 828 O O . PRO B 1 13 ? 33.161 73.347 3.916 1.00 31.91 12 PRO B O 1
ATOM 832 N N . ALA B 1 14 ? 34.479 73.159 2.093 1.00 30.02 13 ALA B N 1
ATOM 833 C CA . ALA B 1 14 ? 34.055 71.772 1.795 1.00 27.86 13 ALA B CA 1
ATOM 834 C C . ALA B 1 14 ? 34.320 70.887 3.000 1.00 26.31 13 ALA B C 1
ATOM 835 O O . ALA B 1 14 ? 35.304 71.090 3.694 1.00 25.82 13 ALA B O 1
ATOM 837 N N . ILE B 1 15 ? 33.441 69.919 3.263 1.00 23.78 14 ILE B N 1
ATOM 838 C CA . ILE B 1 15 ? 33.718 68.910 4.280 1.00 21.77 14 ILE B CA 1
ATOM 839 C C . ILE B 1 15 ? 34.026 67.620 3.535 1.00 19.89 14 ILE B C 1
ATOM 840 O O . ILE B 1 15 ? 33.181 67.098 2.816 1.00 17.93 14 ILE B O 1
ATOM 845 N N . LEU B 1 16 ? 35.250 67.146 3.675 1.00 18.12 15 LEU B N 1
ATOM 846 C CA . LEU B 1 16 ? 35.673 65.916 3.043 1.00 18.64 15 LEU B CA 1
ATOM 847 C C . LEU B 1 16 ? 35.231 64.768 3.956 1.00 17.75 15 LEU B C 1
ATOM 848 O O . LEU B 1 16 ? 35.576 64.757 5.140 1.00 18.59 15 LEU B O 1
ATOM 853 N N . LEU B 1 17 ? 34.451 63.828 3.445 1.00 15.73 16 LEU B N 1
ATOM 854 C CA . LEU B 1 17 ? 33.890 62.776 4.334 1.00 16.27 16 LEU B CA 1
ATOM 855 C C . LEU B 1 17 ? 34.877 61.633 4.540 1.00 17.27 16 LEU B C 1
ATOM 856 O O . LEU B 1 17 ? 35.438 61.102 3.572 1.00 19.08 16 LEU B O 1
ATOM 861 N N . LYS B 1 18 ? 35.145 61.311 5.798 1.00 16.69 17 LYS B N 1
ATOM 862 C CA . LYS B 1 18 ? 36.074 60.244 6.168 1.00 17.37 17 LYS B CA 1
ATOM 863 C C . LYS B 1 18 ? 35.301 58.979 6.456 1.00 16.20 17 LYS B C 1
ATOM 864 O O . LYS B 1 18 ? 34.207 59.045 7.012 1.00 15.28 1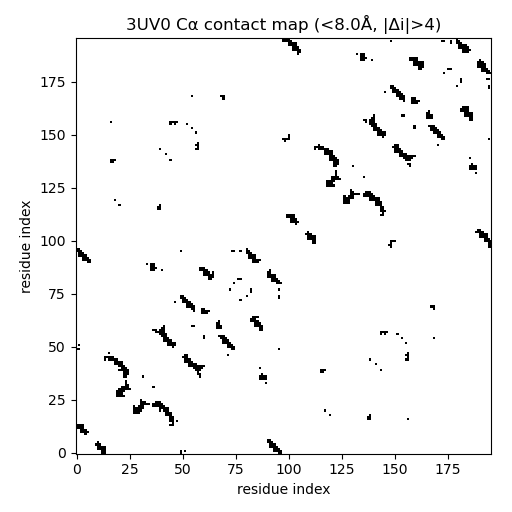7 LYS B O 1
ATOM 870 N N . ALA B 1 19 ? 35.858 57.823 6.086 1.00 15.53 18 ALA B N 1
ATOM 871 C CA . ALA B 1 19 ? 35.207 56.541 6.344 1.00 14.51 18 ALA B CA 1
ATOM 872 C C . ALA B 1 19 ? 34.981 56.303 7.828 1.00 14.66 18 ALA B C 1
ATOM 873 O O . ALA B 1 19 ? 35.688 56.867 8.678 1.00 13.64 18 ALA B O 1
ATOM 875 N N . ASP B 1 20 ? 34.000 55.455 8.109 1.00 14.27 19 ASP B N 1
ATOM 876 C CA . ASP B 1 20 ? 33.671 54.971 9.462 1.00 15.63 19 ASP B CA 1
ATOM 877 C C . ASP B 1 20 ? 33.429 56.084 10.450 1.00 15.22 19 ASP B C 1
ATOM 878 O O . ASP B 1 20 ? 33.680 55.942 11.657 1.00 15.23 19 ASP B O 1
ATOM 883 N N . THR B 1 21 ? 32.873 57.178 9.929 1.00 15.14 20 THR B N 1
ATOM 884 C CA . THR B 1 21 ? 32.582 58.363 10.746 1.00 14.91 20 THR B CA 1
ATOM 885 C C . THR B 1 21 ? 31.129 58.785 10.525 1.00 14.07 20 THR B C 1
ATOM 886 O O . THR B 1 21 ? 30.672 58.864 9.376 1.00 14.30 20 THR B O 1
ATOM 890 N N . ILE B 1 22 ? 30.398 59.030 11.611 1.00 12.21 21 ILE B N 1
ATOM 891 C CA . ILE B 1 22 ? 29.019 59.441 11.487 1.00 12.50 21 ILE B CA 1
ATOM 892 C C . ILE B 1 22 ? 29.005 60.971 11.522 1.00 12.27 21 ILE B C 1
ATOM 893 O O . ILE B 1 22 ? 29.410 61.564 12.515 1.00 12.10 21 ILE B O 1
ATOM 898 N N . TYR B 1 23 ? 28.569 61.594 10.445 1.00 11.09 22 TYR B N 1
ATOM 899 C CA . TYR B 1 23 ? 28.513 63.068 10.376 1.00 11.93 22 TYR B CA 1
ATOM 900 C C . TYR B 1 23 ? 27.132 63.522 10.772 1.00 12.61 22 TYR B C 1
ATOM 901 O O . TYR B 1 23 ? 26.159 63.226 10.096 1.00 13.13 22 TYR B O 1
ATOM 910 N N . ARG B 1 24 ? 27.033 64.183 11.915 1.00 11.66 23 ARG B N 1
ATOM 911 C CA . ARG B 1 24 ? 25.765 64.763 12.341 1.00 11.01 23 ARG B CA 1
ATOM 912 C C . ARG B 1 24 ? 25.526 66.075 11.626 1.00 10.81 23 ARG B C 1
ATOM 913 O O . ARG B 1 24 ? 26.416 66.903 11.550 1.00 11.23 23 ARG B O 1
ATOM 921 N N . ILE B 1 25 ? 24.324 66.256 11.084 1.00 10.41 24 ILE B N 1
ATOM 922 C CA . ILE B 1 25 ? 23.970 67.453 10.306 1.00 9.87 24 ILE B CA 1
ATOM 923 C C . ILE B 1 25 ? 22.835 68.148 11.006 1.00 9.05 24 ILE B C 1
ATOM 924 O O . ILE B 1 25 ? 21.799 67.548 11.225 1.00 9.42 24 ILE B O 1
ATOM 929 N N . GLY B 1 26 ? 23.042 69.393 11.422 1.00 9.98 25 GLY B N 1
ATOM 930 C CA . GLY B 1 26 ? 21.944 70.105 12.070 1.00 10.40 25 GLY B CA 1
ATOM 931 C C . GLY B 1 26 ? 22.276 71.546 12.401 1.00 11.30 25 GLY B C 1
ATOM 932 O O . GLY B 1 26 ? 23.360 72.020 12.093 1.00 11.59 25 GLY B O 1
ATOM 933 N N . ARG B 1 27 ? 21.315 72.220 13.017 1.00 12.09 26 ARG B N 1
ATOM 934 C CA . ARG B 1 27 ? 21.459 73.613 13.473 1.00 13.86 26 ARG B CA 1
ATOM 935 C C . ARG B 1 27 ? 22.135 73.660 14.848 1.00 14.65 26 ARG B C 1
ATOM 936 O O . ARG B 1 27 ? 22.689 74.693 15.251 1.00 15.05 26 ARG B O 1
ATOM 944 N N . GLN B 1 28 ? 22.130 72.549 15.570 1.00 15.17 27 GLN B N 1
ATOM 945 C CA . GLN B 1 28 ? 22.765 72.521 16.891 1.00 17.34 27 GLN B CA 1
ATOM 946 C C . GLN B 1 28 ? 24.271 72.825 16.758 1.00 17.67 27 GLN B C 1
ATOM 947 O O . GLN B 1 28 ? 24.934 72.364 15.805 1.00 17.34 27 GLN B O 1
ATOM 953 N N . LYS B 1 29 ? 24.810 73.606 17.694 1.00 17.80 28 LYS B N 1
ATOM 954 C CA . LYS B 1 29 ? 26.234 73.912 17.705 1.00 20.00 28 LYS B CA 1
ATOM 955 C C . LYS B 1 29 ? 27.007 72.667 18.120 1.00 19.67 28 LYS B C 1
ATOM 956 O O . LYS B 1 29 ? 26.487 71.824 18.861 1.00 20.41 28 LYS B O 1
ATOM 962 N N . GLY B 1 30 ? 28.217 72.536 17.597 1.00 19.62 29 GLY B N 1
ATOM 963 C CA . GLY B 1 30 ? 29.129 71.453 17.987 1.00 19.96 29 GLY B CA 1
ATOM 964 C C . GLY B 1 30 ? 28.999 70.175 17.181 1.00 19.54 29 GLY B C 1
ATOM 965 O O . GLY B 1 30 ? 29.630 69.156 17.510 1.00 20.57 29 GLY B O 1
ATOM 966 N N . LEU B 1 31 ? 28.177 70.187 16.134 1.00 17.72 30 LEU B N 1
ATOM 967 C CA . LEU B 1 31 ? 28.072 68.992 15.277 1.00 16.81 30 LEU B CA 1
ATOM 968 C C . LEU B 1 31 ? 29.186 68.988 14.233 1.00 16.60 30 LEU B C 1
ATOM 969 O O . LEU B 1 31 ? 29.860 69.996 14.045 1.00 16.83 30 LEU B O 1
ATOM 974 N N . GLU B 1 32 ? 29.376 67.869 13.540 1.00 16.43 31 GLU B N 1
ATOM 975 C CA . GLU B 1 32 ? 30.316 67.826 12.417 1.00 16.31 31 GLU B CA 1
ATOM 976 C C . GLU B 1 32 ? 29.903 68.845 11.379 1.00 16.40 31 GLU B C 1
ATOM 977 O O . GLU B 1 32 ? 30.739 69.518 10.763 1.00 16.62 31 GLU B O 1
ATOM 983 N N . ILE B 1 33 ? 28.605 68.960 11.162 1.00 15.57 32 ILE B N 1
ATOM 984 C CA . ILE B 1 33 ? 28.100 69.872 10.143 1.00 16.05 32 ILE B CA 1
ATOM 985 C C . ILE B 1 33 ? 27.005 70.699 10.815 1.00 15.73 32 ILE B C 1
ATOM 986 O O . ILE B 1 33 ? 25.836 70.296 10.852 1.00 15.81 32 ILE B O 1
ATOM 991 N N . SER B 1 34 ? 27.411 71.827 11.398 1.00 16.06 33 SER B N 1
ATOM 992 C CA . SER B 1 34 ? 26.499 72.730 12.101 1.00 15.80 33 SER B CA 1
ATOM 993 C C . SER B 1 34 ? 26.198 73.885 11.165 1.00 16.62 33 SER B C 1
ATOM 994 O O . SER B 1 34 ? 27.119 74.599 10.747 1.00 16.05 33 SER B O 1
ATOM 997 N N . ILE B 1 35 ? 24.918 74.047 10.825 1.00 15.65 34 ILE B N 1
ATOM 998 C CA . ILE B 1 35 ? 24.506 75.018 9.821 1.00 15.91 34 ILE B CA 1
ATOM 999 C C . ILE B 1 35 ? 23.509 75.940 10.478 1.00 16.21 34 ILE B C 1
ATOM 1000 O O . ILE B 1 35 ? 22.446 75.482 10.947 1.00 15.78 34 ILE B O 1
ATOM 1005 N N . ALA B 1 36 ? 23.852 77.230 10.527 1.00 17.15 35 ALA B N 1
ATOM 1006 C CA . ALA B 1 36 ? 22.978 78.224 11.156 1.00 18.07 35 ALA B CA 1
ATOM 1007 C C . ALA B 1 36 ? 21.924 78.724 10.169 1.00 19.25 35 ALA B C 1
ATOM 1008 O O . ALA B 1 36 ? 22.080 79.791 9.573 1.00 19.72 35 ALA B O 1
ATOM 1010 N N . ASP B 1 37 ? 20.868 77.936 9.974 1.00 17.52 36 ASP B N 1
ATOM 1011 C CA . ASP B 1 37 ? 19.761 78.332 9.106 1.00 16.88 36 ASP B CA 1
ATOM 1012 C C . ASP B 1 37 ? 18.482 77.852 9.773 1.00 16.69 36 ASP B C 1
ATOM 1013 O O . ASP B 1 37 ? 18.432 76.732 10.270 1.00 15.93 36 ASP B O 1
ATOM 1018 N N . GLU B 1 38 ? 17.464 78.707 9.793 1.00 16.31 37 GLU B N 1
ATOM 1019 C CA . GLU B 1 38 ? 16.190 78.447 10.484 1.00 17.42 37 GLU B CA 1
ATOM 1020 C C . GLU B 1 38 ? 15.473 77.200 9.959 1.00 15.95 37 GLU B C 1
ATOM 1021 O O . GLU B 1 38 ? 14.695 76.577 10.684 1.00 14.68 37 GLU B O 1
ATOM 1027 N N . SER B 1 39 ? 15.721 76.836 8.706 1.00 14.70 38 SER B N 1
ATOM 1028 C CA . SER B 1 39 ? 15.001 75.695 8.163 1.00 14.90 38 SER B CA 1
ATOM 1029 C C . SER B 1 39 ? 15.764 74.387 8.378 1.00 14.79 38 SER B C 1
ATOM 1030 O O . SER B 1 39 ? 15.313 73.328 7.951 1.00 15.24 38 SER B O 1
ATOM 1033 N N . MET B 1 40 ? 16.923 74.467 9.012 1.00 13.53 39 MET B N 1
ATOM 1034 C CA . MET B 1 40 ? 17.648 73.275 9.435 1.00 14.93 39 MET B CA 1
ATOM 1035 C C . MET B 1 40 ? 17.174 72.932 10.855 1.00 14.18 39 MET B C 1
ATOM 1036 O O . MET B 1 40 ? 17.213 73.774 11.750 1.00 14.08 39 MET B O 1
ATOM 1041 N N . GLU B 1 41 ? 16.741 71.688 11.078 1.00 13.46 40 GLU B N 1
ATOM 1042 C CA . GLU B 1 41 ? 16.444 71.240 12.417 1.00 12.81 40 GLU B CA 1
ATOM 1043 C C . GLU B 1 41 ? 17.710 71.116 13.272 1.00 12.08 40 GLU B C 1
ATOM 1044 O O . GLU B 1 41 ? 18.821 70.915 12.740 1.00 11.04 40 GLU B O 1
ATOM 1050 N N . LEU B 1 42 ? 17.533 71.208 14.593 1.00 11.00 41 LEU B N 1
ATOM 1051 C CA . LEU B 1 42 ? 18.634 70.994 15.542 1.00 11.29 41 LEU B CA 1
ATOM 1052 C C . LEU B 1 42 ? 19.326 69.645 15.292 1.00 11.37 41 LEU B C 1
ATOM 1053 O O . LEU B 1 42 ? 20.558 69.578 15.241 1.00 10.36 41 LEU B O 1
ATOM 1058 N N . ALA B 1 43 ? 18.522 68.600 15.087 1.00 10.18 42 ALA B N 1
ATOM 1059 C CA . ALA B 1 43 ? 19.022 67.224 14.796 1.00 10.67 42 ALA B CA 1
ATOM 1060 C C . ALA B 1 43 ? 18.469 66.801 13.424 1.00 10.36 42 ALA B C 1
ATOM 1061 O O . ALA B 1 43 ? 17.551 65.999 13.348 1.00 11.37 42 ALA B O 1
ATOM 1063 N N . HIS B 1 44 ? 19.007 67.332 12.330 1.00 9.14 43 HIS B N 1
ATOM 1064 C CA . HIS B 1 44 ? 18.305 67.220 11.050 1.00 8.16 43 HIS B CA 1
ATOM 1065 C C . HIS B 1 44 ? 18.504 65.900 10.311 1.00 8.51 43 HIS B C 1
ATOM 1066 O O . HIS B 1 44 ? 17.536 65.340 9.821 1.00 7.97 43 HIS B O 1
ATOM 1073 N N . ALA B 1 45 ? 19.758 65.450 10.209 1.00 9.58 44 ALA B N 1
ATOM 1074 C CA . ALA B 1 45 ? 20.118 64.303 9.369 1.00 9.83 44 ALA B CA 1
ATOM 1075 C C . ALA B 1 45 ? 21.527 63.771 9.761 1.00 10.82 44 ALA B C 1
ATOM 1076 O O . ALA B 1 45 ? 22.219 64.367 10.586 1.00 10.35 44 ALA B O 1
ATOM 1078 N N . THR B 1 46 ? 21.937 62.651 9.159 1.00 12.05 45 THR B N 1
ATOM 1079 C CA . THR B 1 46 ? 23.304 62.138 9.291 1.00 13.78 45 THR B CA 1
ATOM 1080 C C . THR B 1 46 ? 23.791 61.723 7.914 1.00 13.65 45 THR B C 1
ATOM 1081 O O . THR B 1 46 ? 22.977 61.394 7.026 1.00 12.47 45 THR B O 1
ATOM 1085 N N . ALA B 1 47 ? 25.117 61.743 7.741 1.00 13.11 46 ALA B N 1
ATOM 1086 C CA . ALA B 1 47 ? 25.753 61.211 6.531 1.00 12.67 46 ALA B CA 1
ATOM 1087 C C . ALA B 1 47 ? 26.871 60.260 6.982 1.00 12.94 46 ALA B C 1
ATOM 1088 O O . ALA B 1 47 ? 27.496 60.467 8.032 1.00 13.05 46 ALA B O 1
ATOM 1090 N N A CYS B 1 48 ? 27.120 59.199 6.218 0.50 12.19 47 CYS B N 1
ATOM 1091 N N B CYS B 1 48 ? 27.134 59.250 6.162 0.50 12.22 47 CYS B N 1
ATOM 1092 C CA A CYS B 1 48 ? 28.256 58.330 6.527 0.50 12.04 47 CYS B CA 1
ATOM 1093 C CA B CYS B 1 48 ? 28.169 58.293 6.471 0.50 12.13 47 CYS B CA 1
ATOM 1094 C C A CYS B 1 48 ? 28.650 57.620 5.256 0.50 11.53 47 CYS B C 1
ATOM 1095 C C B CYS B 1 48 ? 28.722 57.849 5.127 0.50 11.45 47 CYS B C 1
ATOM 1096 O O A CYS B 1 48 ? 27.772 57.291 4.441 0.50 10.24 47 CYS B O 1
ATOM 1097 O O B CYS B 1 48 ? 28.045 57.970 4.120 0.50 10.51 47 CYS B O 1
ATOM 1102 N N . ILE B 1 49 ? 29.949 57.349 5.113 1.00 10.45 48 ILE B N 1
ATOM 1103 C CA . ILE B 1 49 ? 30.424 56.586 3.978 1.00 11.43 48 ILE B CA 1
ATOM 1104 C C . ILE B 1 49 ? 29.977 55.138 4.178 1.00 11.81 48 ILE B C 1
ATOM 1105 O O . ILE B 1 49 ? 30.361 54.476 5.147 1.00 12.35 48 ILE B O 1
ATOM 1110 N N . LEU B 1 50 ? 29.137 54.650 3.280 1.00 12.31 49 LEU B N 1
ATOM 1111 C CA . LEU B 1 50 ? 28.558 53.313 3.423 1.00 13.33 49 LEU B CA 1
ATOM 1112 C C . LEU B 1 50 ? 29.548 52.273 2.931 1.00 14.77 49 LEU B C 1
ATOM 1113 O O . LEU B 1 50 ? 29.702 51.197 3.542 1.00 14.49 49 LEU B O 1
ATOM 1118 N N . ARG B 1 51 ? 30.222 52.606 1.827 1.00 15.22 50 ARG B N 1
ATOM 1119 C CA . ARG B 1 51 ? 31.259 51.771 1.230 1.00 16.84 50 ARG B CA 1
ATOM 1120 C C . ARG B 1 51 ? 32.051 52.669 0.287 1.00 17.10 50 ARG B C 1
ATOM 1121 O O . ARG B 1 51 ? 31.693 53.838 0.102 1.00 15.94 50 ARG B O 1
ATOM 1129 N N . ARG B 1 52 ? 33.121 52.142 -0.313 1.00 17.92 51 ARG B N 1
ATOM 1130 C CA . ARG B 1 52 ? 34.041 52.981 -1.097 1.00 18.14 51 ARG B CA 1
ATOM 1131 C C . ARG B 1 52 ? 33.276 53.831 -2.111 1.00 17.14 51 ARG B C 1
ATOM 1132 O O . ARG B 1 52 ? 32.530 53.289 -2.925 1.00 18.98 51 ARG B O 1
ATOM 1140 N N . GLY B 1 53 ? 33.417 55.154 -2.041 1.00 15.52 52 GLY B N 1
ATOM 1141 C CA . GLY B 1 53 ? 32.748 56.041 -3.015 1.00 14.51 52 GLY B CA 1
ATOM 1142 C C . GLY B 1 53 ? 31.234 56.242 -2.893 1.00 13.01 52 GLY B C 1
ATOM 1143 O O . GLY B 1 53 ? 30.630 56.852 -3.768 1.00 12.89 52 GLY B O 1
ATOM 1144 N N . VAL B 1 54 ? 30.626 55.761 -1.813 1.00 11.25 53 VAL B N 1
ATOM 1145 C CA . VAL B 1 54 ? 29.160 55.793 -1.659 1.00 10.63 53 VAL B CA 1
ATOM 1146 C C . VAL B 1 54 ? 28.810 56.329 -0.273 1.00 10.72 53 VAL B C 1
ATOM 1147 O O . VAL B 1 54 ? 29.261 55.784 0.750 1.00 10.18 53 VAL B O 1
ATOM 1151 N N . VAL B 1 55 ? 27.997 57.373 -0.254 1.00 10.93 54 VAL B N 1
ATOM 1152 C CA . VAL B 1 55 ? 27.543 58.000 1.000 1.00 10.51 54 VAL B CA 1
ATOM 1153 C C . VAL B 1 55 ? 26.100 57.612 1.268 1.00 10.80 54 VAL B C 1
ATOM 1154 O O . VAL B 1 55 ? 25.272 57.552 0.348 1.00 11.12 54 VAL B O 1
ATOM 1158 N N . ARG B 1 56 ? 25.796 57.313 2.522 1.00 9.34 55 ARG B N 1
ATOM 1159 C CA . ARG B 1 56 ? 24.421 57.117 2.921 1.00 9.68 55 ARG B CA 1
ATOM 1160 C C . ARG B 1 56 ? 23.972 58.366 3.666 1.00 10.08 55 ARG B C 1
ATOM 1161 O O . ARG B 1 56 ? 24.677 58.823 4.572 1.00 9.43 55 ARG B O 1
ATOM 1169 N N . LEU B 1 57 ? 22.845 58.937 3.264 1.00 10.10 56 LEU B N 1
ATOM 1170 C CA . LEU B 1 57 ? 22.221 60.017 4.050 1.00 10.96 56 LEU B CA 1
ATOM 1171 C C . LEU B 1 57 ? 20.942 59.492 4.648 1.00 11.28 56 LEU B C 1
ATOM 1172 O O . LEU B 1 57 ? 20.154 58.814 3.955 1.00 11.44 56 LEU B O 1
ATOM 1177 N N . ALA B 1 58 ? 20.708 59.845 5.908 1.00 10.94 57 ALA B N 1
ATOM 1178 C CA . ALA B 1 58 ? 19.490 59.461 6.590 1.00 10.90 57 ALA B CA 1
ATOM 1179 C C . ALA B 1 58 ? 18.823 60.703 7.197 1.00 11.25 57 ALA B C 1
ATOM 1180 O O . ALA B 1 58 ? 19.460 61.424 7.954 1.00 10.04 57 ALA B O 1
ATOM 1182 N N . ALA B 1 59 ? 17.567 60.966 6.840 1.00 11.32 58 ALA B N 1
ATOM 1183 C CA . ALA B 1 59 ? 16.818 62.096 7.432 1.00 11.85 58 ALA B CA 1
ATOM 1184 C C . ALA B 1 59 ? 16.416 61.749 8.855 1.00 12.34 58 ALA B C 1
ATOM 1185 O O . ALA B 1 59 ? 15.935 60.647 9.107 1.00 12.23 58 ALA B O 1
ATOM 1187 N N . LEU B 1 60 ? 16.630 62.654 9.806 1.00 12.39 59 LEU B N 1
ATOM 1188 C CA . LEU B 1 60 ? 16.235 62.333 11.171 1.00 13.09 59 LEU B CA 1
ATOM 1189 C C . LEU B 1 60 ? 14.991 63.150 11.505 1.00 12.46 59 LEU B C 1
ATOM 1190 O O . LEU B 1 60 ? 13.904 62.790 11.050 1.00 13.38 59 LEU B O 1
ATOM 1195 N N . VAL B 1 61 ? 15.161 64.290 12.175 1.00 12.41 60 VAL B N 1
ATOM 1196 C CA . VAL B 1 61 ? 14.023 65.158 12.476 1.00 12.57 60 VAL B CA 1
ATOM 1197 C C . VAL B 1 61 ? 13.601 65.936 11.229 1.00 12.69 60 VAL B C 1
ATOM 1198 O O . VAL B 1 61 ? 12.410 66.174 11.037 1.00 13.76 60 VAL B O 1
ATOM 1202 N N . GLY B 1 62 ? 14.569 66.337 10.401 1.00 11.80 61 GLY B N 1
ATOM 1203 C CA . GLY B 1 62 ? 14.272 67.138 9.220 1.00 11.50 61 GLY B CA 1
ATOM 1204 C C . GLY B 1 62 ? 14.215 66.298 7.972 1.00 12.41 61 GLY B C 1
ATOM 1205 O O . GLY B 1 62 ? 14.481 65.081 8.015 1.00 12.59 61 GLY B O 1
ATOM 1206 N N . LYS B 1 63 ? 13.851 66.941 6.867 1.00 11.34 62 LYS B N 1
ATOM 1207 C CA . LYS B 1 63 ? 13.692 66.244 5.591 1.00 11.34 62 LYS B CA 1
ATOM 1208 C C . LYS B 1 63 ? 14.911 66.475 4.692 1.00 11.39 62 LYS B C 1
ATOM 1209 O O . LYS B 1 63 ? 15.578 67.503 4.815 1.00 11.05 62 LYS B O 1
ATOM 1215 N N . ILE B 1 64 ? 15.166 65.513 3.807 1.00 10.09 63 ILE B N 1
ATOM 1216 C CA . ILE B 1 64 ? 16.221 65.598 2.822 1.00 11.34 63 ILE B CA 1
ATOM 1217 C C . ILE B 1 64 ? 15.645 65.399 1.424 1.00 11.62 63 ILE B C 1
ATOM 1218 O O . ILE B 1 64 ? 14.790 64.547 1.215 1.00 11.52 63 ILE B O 1
ATOM 1223 N N . PHE B 1 65 ? 16.168 66.171 0.481 1.00 12.45 64 PHE B N 1
ATOM 1224 C CA . PHE B 1 65 ? 15.750 66.122 -0.922 1.00 14.31 64 PHE B CA 1
ATOM 1225 C C . PHE B 1 65 ? 16.981 65.937 -1.787 1.00 14.89 64 PHE B C 1
ATOM 1226 O O . PHE B 1 65 ? 17.992 66.611 -1.589 1.00 14.58 64 PHE B O 1
ATOM 1234 N N . VAL B 1 66 ? 16.906 64.979 -2.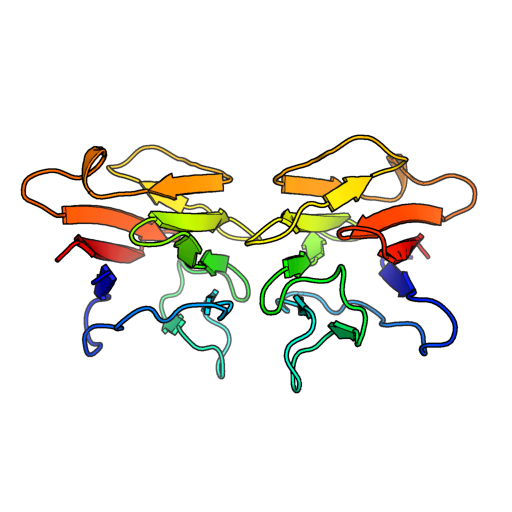708 1.00 16.29 65 VAL B N 1
ATOM 1235 C CA . VAL B 1 66 ? 18.029 64.669 -3.602 1.00 18.67 65 VAL B CA 1
ATOM 1236 C C . VAL B 1 66 ? 17.537 64.972 -5.009 1.00 20.33 65 VAL B C 1
ATOM 1237 O O . VAL B 1 66 ? 16.516 64.443 -5.451 1.00 19.07 65 VAL B O 1
ATOM 1241 N N . ASN B 1 67 ? 18.280 65.843 -5.690 1.00 23.41 66 ASN B N 1
ATOM 1242 C CA . ASN B 1 67 ? 17.817 66.448 -6.925 1.00 25.90 66 ASN B CA 1
ATOM 1243 C C . ASN B 1 67 ? 16.297 66.715 -6.833 1.00 26.64 66 ASN B C 1
ATOM 1244 O O . ASN B 1 67 ? 15.539 66.334 -7.730 1.00 28.24 66 ASN B O 1
ATOM 1249 N N . ASP B 1 68 ? 15.866 67.314 -5.716 1.00 26.96 67 ASP B N 1
ATOM 1250 C CA . ASP B 1 68 ? 14.468 67.761 -5.459 1.00 27.47 67 ASP B CA 1
ATOM 1251 C C . ASP B 1 68 ? 13.439 66.686 -5.083 1.00 26.67 67 ASP B C 1
ATOM 1252 O O . ASP B 1 68 ? 12.283 67.021 -4.810 1.00 27.05 67 ASP B O 1
ATOM 1257 N N . GLN B 1 69 ? 13.860 65.423 -5.043 1.00 25.31 68 GLN B N 1
ATOM 1258 C CA . GLN B 1 69 ? 13.000 64.299 -4.682 1.00 23.98 68 GLN B CA 1
ATOM 1259 C C . GLN B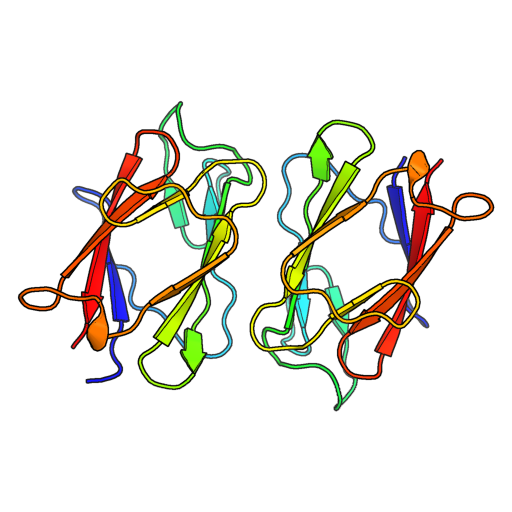 1 69 ? 13.232 63.952 -3.184 1.00 21.84 68 GLN B C 1
ATOM 1260 O O . GLN B 1 69 ? 14.374 63.712 -2.789 1.00 19.47 68 GLN B O 1
ATOM 1266 N N . GLU B 1 70 ? 12.178 63.954 -2.359 1.00 20.32 69 GLU B N 1
ATOM 1267 C CA . GLU B 1 70 ? 12.326 63.653 -0.914 1.00 19.53 69 GLU B CA 1
ATOM 1268 C C . GLU B 1 70 ? 12.782 62.206 -0.677 1.00 19.16 69 GLU B C 1
ATOM 1269 O O . GLU B 1 70 ? 12.254 61.271 -1.283 1.00 18.55 69 GLU B O 1
ATOM 1275 N N . GLU B 1 71 ? 13.746 62.031 0.217 1.00 18.33 70 GLU B N 1
ATOM 1276 C CA . GLU B 1 71 ? 14.248 60.705 0.569 1.00 18.60 70 GLU B CA 1
ATOM 1277 C C . GLU B 1 71 ? 14.307 60.562 2.071 1.00 18.02 70 GLU B C 1
ATOM 1278 O O . GLU B 1 71 ? 14.574 61.535 2.770 1.00 17.51 70 GLU B O 1
ATOM 1284 N N . THR B 1 72 ? 14.116 59.341 2.574 1.00 17.71 71 THR B N 1
ATOM 1285 C CA . THR B 1 72 ? 14.353 59.081 3.995 1.00 17.18 71 THR B CA 1
ATOM 1286 C C . THR B 1 72 ? 15.732 58.525 4.288 1.00 16.19 71 THR B C 1
ATOM 1287 O O . THR B 1 72 ? 16.440 59.013 5.174 1.00 14.61 71 THR B O 1
ATOM 1291 N N . VAL B 1 73 ? 16.112 57.467 3.577 1.00 14.97 72 VAL B N 1
ATOM 1292 C CA . VAL B 1 73 ? 17.479 56.999 3.598 1.00 14.24 72 VAL B CA 1
ATOM 1293 C C . VAL B 1 73 ? 17.819 56.824 2.127 1.00 14.95 72 VAL B C 1
ATOM 1294 O O . VAL B 1 73 ? 16.990 56.298 1.350 1.00 14.38 72 VAL B O 1
ATOM 1298 N N . VAL B 1 74 ? 18.994 57.308 1.722 1.00 13.50 73 VAL B N 1
ATOM 1299 C CA . VAL B 1 74 ? 19.377 57.239 0.317 1.00 13.43 73 VAL B CA 1
ATOM 1300 C C . VAL B 1 74 ? 20.900 56.990 0.230 1.00 14.07 73 VAL B C 1
ATOM 1301 O O . VAL B 1 74 ? 21.645 57.540 1.056 1.00 13.25 73 VAL B O 1
ATOM 1305 N N . ASP B 1 75 ? 21.337 56.165 -0.736 1.00 12.20 74 ASP B N 1
ATOM 1306 C CA . ASP B 1 75 ? 22.740 55.863 -0.970 1.00 12.85 74 ASP B CA 1
ATOM 1307 C C . ASP B 1 75 ? 23.155 56.508 -2.273 1.00 12.34 74 ASP B C 1
ATOM 1308 O O . ASP B 1 75 ? 22.467 56.369 -3.287 1.00 12.57 74 ASP B O 1
ATOM 1313 N N . ILE B 1 76 ? 24.248 57.243 -2.236 1.00 11.30 75 ILE B N 1
ATOM 1314 C CA . ILE B 1 76 ? 24.596 58.095 -3.365 1.00 11.40 75 ILE B CA 1
ATOM 1315 C C . ILE B 1 76 ? 26.051 57.863 -3.705 1.00 11.96 75 ILE B C 1
ATOM 1316 O O . ILE B 1 76 ? 26.924 58.072 -2.882 1.00 11.24 75 ILE B O 1
ATOM 1321 N N . GLY B 1 77 ? 26.312 57.423 -4.930 1.00 12.27 76 GLY B N 1
ATOM 1322 C CA . GLY B 1 77 ? 27.697 57.389 -5.409 1.00 13.11 76 GLY B CA 1
ATOM 1323 C C . GLY B 1 77 ? 27.809 58.117 -6.746 1.00 14.19 76 GLY B C 1
ATOM 1324 O O . GLY B 1 77 ? 26.870 58.821 -7.171 1.00 13.39 76 GLY B O 1
ATOM 1325 N N . MET B 1 78 ? 28.938 57.916 -7.420 1.00 14.81 77 MET B N 1
ATOM 1326 C CA . MET B 1 78 ? 29.232 58.600 -8.682 1.00 16.88 77 MET B CA 1
ATOM 1327 C C . MET B 1 78 ? 28.160 58.324 -9.740 1.00 16.37 77 MET B C 1
ATOM 1328 O O . MET B 1 78 ? 27.918 59.153 -10.618 1.00 16.09 77 MET B O 1
ATOM 1333 N N . GLU B 1 79 ? 27.497 57.170 -9.657 1.00 16.11 78 GLU B N 1
ATOM 1334 C CA . GLU B 1 79 ? 26.439 56.840 -10.641 1.00 16.94 78 GLU B CA 1
ATOM 1335 C C . GLU B 1 79 ? 25.265 57.836 -10.606 1.00 16.59 78 GLU B C 1
ATOM 1336 O O . GLU B 1 79 ? 24.547 57.993 -11.584 1.00 16.46 78 GLU B O 1
ATOM 1342 N N . ASN B 1 80 ? 25.091 58.534 -9.487 1.00 15.86 79 ASN B N 1
ATOM 1343 C CA . ASN B 1 80 ? 24.050 59.525 -9.391 1.00 15.36 79 ASN B CA 1
ATOM 1344 C C . ASN B 1 80 ? 24.518 60.948 -9.643 1.00 15.87 79 ASN B C 1
ATOM 1345 O O . ASN B 1 80 ? 23.722 61.874 -9.529 1.00 16.46 79 ASN B O 1
ATOM 1350 N N . ALA B 1 81 ? 25.801 61.123 -9.944 1.00 15.25 80 ALA B N 1
ATOM 1351 C CA . ALA B 1 81 ? 26.347 62.463 -10.144 1.00 14.18 80 ALA B CA 1
ATOM 1352 C C . ALA B 1 81 ? 26.285 62.836 -11.623 1.00 15.14 80 ALA B C 1
ATOM 1353 O O . ALA B 1 81 ? 26.301 61.961 -12.497 1.00 14.15 80 ALA B O 1
ATOM 1355 N N . VAL B 1 82 ? 26.180 64.141 -11.870 1.00 15.98 81 VAL B N 1
ATOM 1356 C CA . VAL B 1 82 ? 26.364 64.733 -13.197 1.00 17.36 81 VAL B CA 1
ATOM 1357 C C . VAL B 1 82 ? 27.500 65.729 -13.054 1.00 17.37 81 VAL B C 1
ATOM 1358 O O . VAL B 1 82 ? 27.451 66.614 -12.191 1.00 17.43 81 VAL B O 1
ATOM 1362 N N . ALA B 1 83 ? 28.551 65.530 -13.848 1.00 18.09 82 ALA B N 1
ATOM 1363 C CA . ALA B 1 83 ? 29.769 66.360 -13.779 1.00 18.59 82 ALA B CA 1
ATOM 1364 C C . ALA B 1 83 ? 30.319 66.369 -12.357 1.00 18.80 82 ALA B C 1
ATOM 1365 O O . ALA B 1 83 ? 30.732 67.409 -11.846 1.00 18.41 82 ALA B O 1
ATOM 1367 N N . GLY B 1 84 ? 30.265 65.212 -11.696 1.00 17.94 83 GLY B N 1
ATOM 1368 C CA . GLY B 1 84 ? 30.836 65.065 -10.355 1.00 16.77 83 GLY B CA 1
ATOM 1369 C C . GLY B 1 84 ? 29.989 65.544 -9.184 1.00 15.88 83 GLY B C 1
ATOM 1370 O O . GLY B 1 84 ? 30.411 65.384 -8.030 1.00 15.90 83 GLY B O 1
ATOM 1371 N N . LYS B 1 85 ? 28.790 66.065 -9.470 1.00 14.00 84 LYS B N 1
ATOM 1372 C CA . LYS B 1 85 ? 27.940 66.776 -8.474 1.00 13.98 84 LYS B CA 1
ATOM 1373 C C . LYS B 1 85 ? 26.578 66.137 -8.277 1.00 12.60 84 LYS B C 1
ATOM 1374 O O . LYS B 1 85 ? 25.994 65.652 -9.229 1.00 12.14 84 LYS B O 1
ATOM 1380 N N . VAL B 1 86 ? 26.089 66.130 -7.040 1.00 11.55 85 VAL B N 1
ATOM 1381 C CA . VAL B 1 86 ? 24.714 65.729 -6.749 1.00 11.97 85 VAL B CA 1
ATOM 1382 C C . VAL B 1 86 ? 24.095 66.863 -5.930 1.00 12.79 85 VAL B C 1
ATOM 1383 O O . VAL B 1 86 ? 24.669 67.274 -4.922 1.00 11.65 85 VAL B O 1
ATOM 1387 N N . LYS B 1 87 ? 22.930 67.349 -6.340 1.00 12.45 86 LYS B N 1
ATOM 1388 C CA . LYS B 1 87 ? 22.270 68.436 -5.591 1.00 14.26 86 LYS B CA 1
ATOM 1389 C C . LYS B 1 87 ? 21.462 67.863 -4.421 1.00 13.61 86 LYS B C 1
ATOM 1390 O O . LYS B 1 87 ? 20.709 66.922 -4.593 1.00 14.65 86 LYS B O 1
ATOM 1396 N N . LEU B 1 88 ? 21.625 68.453 -3.243 1.00 13.08 87 LEU B N 1
ATOM 1397 C CA . LEU B 1 88 ? 20.909 68.054 -2.028 1.00 13.07 87 LEU B CA 1
ATOM 1398 C C . LEU B 1 88 ? 20.179 69.263 -1.447 1.00 13.46 87 LEU B C 1
ATOM 1399 O O . LEU B 1 88 ? 20.545 70.425 -1.727 1.00 13.69 87 LEU B O 1
ATOM 1404 N N . ARG B 1 89 ? 19.147 68.996 -0.657 1.00 12.27 88 ARG B N 1
ATOM 1405 C CA . ARG B 1 89 ? 18.506 70.065 0.115 1.00 12.70 88 ARG B CA 1
ATOM 1406 C C . ARG B 1 89 ? 18.173 69.515 1.501 1.00 11.99 88 ARG B C 1
ATOM 1407 O O . ARG B 1 89 ? 17.651 68.397 1.625 1.00 12.52 88 ARG B O 1
ATOM 1415 N N . PHE B 1 90 ? 18.477 70.281 2.540 1.00 11.32 89 PHE B N 1
ATOM 1416 C CA . PHE B 1 90 ? 18.123 69.867 3.905 1.00 11.02 89 PHE B CA 1
ATOM 1417 C C . PHE B 1 90 ? 17.153 70.946 4.383 1.00 11.87 89 PHE B C 1
ATOM 1418 O O . PHE B 1 90 ? 17.573 72.080 4.622 1.00 11.95 89 PHE B O 1
ATOM 1426 N N . GLY B 1 91 ? 15.867 70.617 4.485 1.00 12.52 90 GLY B N 1
ATOM 1427 C CA . GLY B 1 91 ? 14.854 71.654 4.742 1.00 13.28 90 GLY B CA 1
ATOM 1428 C C . GLY B 1 91 ? 14.860 72.585 3.542 1.00 13.77 90 GLY B C 1
ATOM 1429 O O . GLY B 1 91 ? 14.529 72.149 2.437 1.00 13.62 90 GLY B O 1
ATOM 1430 N N . ASN B 1 92 ? 15.273 73.842 3.729 1.00 14.55 91 ASN B N 1
ATOM 1431 C CA . ASN B 1 92 ? 15.409 74.769 2.582 1.00 15.52 91 ASN B CA 1
ATOM 1432 C C . ASN B 1 92 ? 16.867 75.075 2.257 1.00 15.33 91 ASN B C 1
ATOM 1433 O O . ASN B 1 92 ? 17.162 75.918 1.386 1.00 16.32 91 ASN B O 1
ATOM 1438 N N . VAL B 1 93 ? 17.787 74.400 2.949 1.00 14.93 92 VAL B N 1
ATOM 1439 C CA . VAL B 1 93 ? 19.211 74.670 2.769 1.00 15.35 92 VAL B CA 1
ATOM 1440 C C . VAL B 1 93 ? 19.771 73.885 1.601 1.00 15.57 92 VAL B C 1
ATOM 1441 O O . VAL B 1 93 ? 19.762 72.643 1.625 1.00 14.44 92 VAL B O 1
ATOM 1445 N N . GLU B 1 94 ? 20.283 74.602 0.596 1.00 15.17 93 GLU B N 1
ATOM 1446 C CA . GLU B 1 94 ? 20.874 73.945 -0.566 1.00 16.72 93 GLU B CA 1
ATOM 1447 C C . GLU B 1 94 ? 22.288 73.454 -0.249 1.00 16.02 93 GLU B C 1
ATOM 1448 O O . GLU B 1 94 ? 23.048 74.079 0.502 1.00 14.86 93 GLU B O 1
ATOM 1454 N N . ALA B 1 95 ? 22.644 72.305 -0.802 1.00 15.33 94 ALA B N 1
ATOM 1455 C CA . ALA B 1 95 ? 23.974 71.761 -0.583 1.00 14.76 94 ALA B CA 1
ATOM 1456 C C . ALA B 1 95 ? 24.312 70.925 -1.804 1.00 14.58 94 ALA B C 1
ATOM 1457 O O . ALA B 1 95 ? 23.473 70.691 -2.656 1.00 13.61 94 ALA B O 1
ATOM 1459 N N . ARG B 1 96 ? 25.543 70.467 -1.887 1.00 15.88 95 ARG B N 1
ATOM 1460 C CA . ARG B 1 96 ? 25.851 69.495 -2.910 1.00 16.05 95 ARG B CA 1
ATOM 1461 C C . ARG B 1 96 ? 26.950 68.529 -2.463 1.00 16.18 95 ARG B C 1
ATOM 1462 O O . ARG B 1 96 ? 27.796 68.850 -1.595 1.00 15.42 95 ARG B O 1
ATOM 1470 N N . LEU B 1 97 ? 26.895 67.330 -3.032 1.00 14.83 96 LEU B N 1
ATOM 1471 C CA . LEU B 1 97 ? 27.950 66.356 -2.867 1.00 15.29 96 LEU B CA 1
ATOM 1472 C C . LEU B 1 97 ? 28.797 66.452 -4.119 1.00 16.03 96 LEU B C 1
ATOM 1473 O O . LEU B 1 97 ? 28.251 66.626 -5.228 1.00 15.66 96 LEU B O 1
ATOM 1478 N N . GLU B 1 98 ? 30.111 66.356 -3.945 1.00 16.15 97 GLU B N 1
ATOM 1479 C CA . GLU B 1 98 ? 31.050 66.295 -5.070 1.00 18.49 97 GLU B CA 1
ATOM 1480 C C . GLU B 1 98 ? 31.904 65.040 -4.962 1.00 18.89 97 GLU B C 1
ATOM 1481 O O . GLU B 1 98 ? 32.454 64.741 -3.878 1.00 18.19 97 GLU B O 1
ATOM 1487 N N . PHE B 1 99 ? 32.008 64.311 -6.070 1.00 19.94 98 PHE B N 1
ATOM 1488 C CA . PHE B 1 99 ? 32.712 63.028 -6.075 1.00 21.85 98 PHE B CA 1
ATOM 1489 C C . PHE B 1 99 ? 33.989 63.174 -6.865 1.00 23.55 98 PHE B C 1
ATOM 1490 O O . PHE B 1 99 ? 33.959 63.693 -7.973 1.00 23.75 98 PHE B O 1
ATOM 1498 N N . GLY B 1 100 ? 35.099 62.717 -6.281 1.00 25.39 99 GLY B N 1
ATOM 1499 C CA . GLY B 1 100 ? 36.414 62.760 -6.928 1.00 26.51 99 GLY B CA 1
ATOM 1500 C C . GLY B 1 100 ? 36.486 61.773 -8.082 1.00 27.63 99 GLY B C 1
ATOM 1501 O O . GLY B 1 100 ? 35.902 60.681 -8.008 1.00 29.47 99 GLY B O 1
#

Organism: Drosophila melanogaster (NCBI:txid7227)

B-factor: mean 18.17, std 7.35, range [7.13, 52.05]

Nearest PDB structures (foldseek):
  3uv0-assembly1_A  TM=1.010E+00  e=8.431E-20  Drosophila melanogaster
  6ccd-assembly1_A  TM=7.997E-01  e=3.934E-05  Mycobacterium tuberculosis H37Rv
  5djo-assembly1_A  TM=8.075E-01  e=9.904E-05  Mus musculus
  3mdb-assembly1_A  TM=7.850E-01  e=2.632E-04  Homo sapiens
  3hx1-assembly2_B  TM=7.568E-01  e=1.204E-03  Synechocystis sp. PCC 6803

Solvent-accessible surface area: 9566 Å² total; per-residue (Å²): 120,4,24,0,57,6,76,88,78,111,36,33,134,19,132,66,58,30,6,12,30,0,0,66,70,169,69,26,75,1,41,20,88,67,146,32,0,68,53,0,1,0,0,0,1,18,29,153,230,22,22,0,31,1,0,5,3,46,5,120,1,36,18,78,100,110,69,54,62,44,29,56,3,7,99,164,72,20,115,102,16,95,2,95,0,55,0,15,109,20,88,8,88,0,46,18,85,170,28,57,0,18,0,49,5,75,96,71,108,49,32,98,10,145,67,60,46,6,14,33,0,0,92,69,188,69,28,64,1,42,12,109,58,158,18,0,65,50,1,2,0,0,0,0,20,29,149,200,16,19,0,33,0,0,4,1,43,7,118,1,32,15,81,92,121,88,40,53,28,26,52,1,1,98,133,71,19,126,91,20,97,2,94,0,54,0,16,112,16,98,9,86,0,42,18,50

InterPro domains:
  IPR001357 BRCT domain [PF16770] (1059-1138)
  IPR036420 BRCT domain superfamily [G3DSA:3.40.50.10190] (1056-1166)
  IPR036420 BRCT domain superfamily [G3DSA:3.40.50.10190] (1167-1259)
  IPR036420 BRCT domain superfamily [SSF52113] (1066-1163)
  IPR040513 Mutator 2, fork head associated domain [PF18221] (6-98)
  IPR051579 DNA Damage Response and Transcriptional Regulator [PTHR23196] (135-1251)

CATH classification: 2.60.200.20